Protein AF-A0A4S8KNB9-F1 (afdb_monomer)

InterPro domains:
  IPR001810 F-box domain [PF12937] (5-50)
  IPR032675 Leucine-rich repeat domain superfamily [G3DSA:3.80.10.10] (3-178)
  IPR036047 F-box-like domain superfamily [SSF81383] (2-38)

pLDDT: mean 78.67, std 21.0, range [30.88, 97.56]

Sequence (221 aa):
MDSHQNLPPEILLLIMEELRDSTPSLETAALVCRAWRGPAQVYLFSQIHIRKSQDCSRLYKIFEKSPHTASYVNRLVVQQLDVREICGPIKDGPLTSEVSYLQSRDATKIASILGSSVRELGISVYPLDRNNLEFLKQMKRVETLKIEEIDEVPIDILVELIQGMRNLTSLHLFGGEKDPHAEEYENDRLQLLRDTTAAPNGAPSAETTNRAPVGPAQVSS

Nearest PDB structures (foldseek):
  6wcq-assembly1_B  TM=3.528E-01  e=4.719E-02  Homo sapiens
  5oe8-assembly2_B  TM=5.366E-01  e=2.510E+00  Deep-sea thermophilic phage D6E
  7r2p-assembly1_A  TM=3.162E-01  e=4.887E-01  Escherichia coli K-12
  8ju8-assembly1_A  TM=3.304E-01  e=6.394E+00  synthetic construct

Secondary structure (DSSP, 8-state):
-----PPPHHHHHHHHHHTTT-HHHHHHHHHH-HHHHHHHHHHHTTEEEE-SHHHHHHHHHHHHH-GGGGGG--EEEEE---GGGTS-------------GGGSHHHHHHHHHHTTT--EEEEE-SS--HHHHHHHTT-TT-SEEEES-GGGS-HHHHHHHHHT-TT--EEEE--SSSPPPHHHHHHHHHHHHHHHHSS---------------PPP----

Solvent-accessible surface area (backbone atoms only — not comparable to full-atom values): 12897 Å² total; per-residue (Å²): 134,82,75,79,80,69,76,54,70,69,60,53,45,53,54,40,60,74,33,55,90,36,66,72,57,29,57,52,41,36,66,73,42,80,84,39,23,62,58,21,45,41,54,68,36,23,55,45,75,38,54,49,52,66,44,30,52,51,50,46,56,47,36,72,76,40,57,72,53,40,68,34,22,32,33,40,32,43,37,54,71,65,67,57,82,79,48,68,88,78,79,89,71,82,84,70,83,71,76,58,48,48,64,34,75,44,27,49,52,46,27,68,64,34,14,78,35,25,29,34,39,36,40,43,47,83,84,61,48,78,69,47,42,73,33,58,46,41,34,43,46,23,27,34,43,35,34,51,59,43,84,77,44,53,65,69,53,52,52,57,49,53,73,42,28,81,50,58,78,42,80,45,78,37,59,66,103,79,59,78,51,74,65,54,54,50,50,53,52,53,47,54,52,52,56,64,71,64,57,71,94,68,76,86,78,86,84,78,87,84,78,79,84,84,81,85,91,81,86,88,131

Foldseek 3Di:
DDDPPDPPLVVLLVVLVVCLVPLVVLVVQLPPDPSSVVSSLLSNLQEDEDAALVSLVVVLVVCVVPVVSLLSHAEYEYAHDDCCVVPPDDDDDPPPVPQDSCLDPSVLVSLQSNLDRYQEYHYHDPPQDPSNLSSLLSVQNHQEYHYAACVNHDPVSVVSNVVSHPNHNYYHYHHDPDDPPVVVVVVVVVVVVVVVVPDPPDDPDDDDPDDDDDDDDDDDD

Radius of gyration: 25.87 Å; Cα contacts (8 Å, |Δi|>4): 255; chains: 1; bounding box: 75×78×76 Å

Mean predicted aligned error: 13.36 Å

Organism: Dendrothele bispora (strain CBS 962.96) (NCBI:txid1314807)

Structure (mmCIF, N/CA/C/O backbone):
data_AF-A0A4S8KNB9-F1
#
_entry.id   AF-A0A4S8KNB9-F1
#
loop_
_atom_site.group_PDB
_atom_site.id
_atom_site.type_symbol
_atom_site.label_atom_id
_atom_site.label_alt_id
_atom_site.label_comp_id
_atom_site.label_asym_id
_atom_site.label_entity_id
_atom_site.label_seq_id
_atom_site.pdbx_PDB_ins_code
_atom_site.Cartn_x
_atom_site.Cartn_y
_atom_site.Cartn_z
_atom_site.occupancy
_atom_site.B_iso_or_equiv
_atom_site.auth_seq_id
_atom_site.auth_comp_id
_atom_site.auth_asym_id
_atom_site.auth_atom_id
_atom_site.pdbx_PDB_model_num
ATOM 1 N N . MET A 1 1 ? 22.219 -5.182 -40.917 1.00 38.06 1 MET A N 1
ATOM 2 C CA . MET A 1 1 ? 22.064 -4.142 -39.878 1.00 38.06 1 MET A CA 1
ATOM 3 C C . MET A 1 1 ? 20.899 -4.595 -39.039 1.00 38.06 1 MET A C 1
ATOM 5 O O . MET A 1 1 ? 19.759 -4.389 -39.433 1.00 38.06 1 MET A O 1
ATOM 9 N N . ASP A 1 2 ? 21.206 -5.354 -37.996 1.00 44.66 2 ASP A N 1
ATOM 10 C CA . ASP A 1 2 ? 20.209 -6.107 -37.249 1.00 44.66 2 ASP A CA 1
ATOM 11 C C . ASP A 1 2 ? 19.395 -5.144 -36.391 1.00 44.66 2 ASP A C 1
ATOM 13 O O . ASP A 1 2 ? 19.917 -4.438 -35.528 1.00 44.66 2 ASP A O 1
ATOM 17 N N . SER A 1 3 ? 18.105 -5.074 -36.695 1.00 52.38 3 SER A N 1
ATOM 18 C CA . SER A 1 3 ? 17.093 -4.437 -35.872 1.00 52.38 3 SER A CA 1
ATOM 19 C C . SER A 1 3 ? 17.178 -5.038 -34.474 1.00 52.38 3 SER A C 1
ATOM 21 O O . SER A 1 3 ? 16.874 -6.213 -34.284 1.00 52.38 3 SER A O 1
ATOM 23 N N . HIS A 1 4 ? 17.624 -4.240 -33.501 1.00 58.91 4 HIS A N 1
ATOM 24 C CA . HIS A 1 4 ? 17.605 -4.605 -32.090 1.00 58.91 4 HIS A CA 1
ATOM 25 C C . HIS A 1 4 ? 16.223 -5.169 -31.745 1.00 58.91 4 HIS A C 1
ATOM 27 O O . HIS A 1 4 ? 15.237 -4.430 -31.714 1.00 58.91 4 HIS A O 1
ATOM 33 N N . GLN A 1 5 ? 16.157 -6.487 -31.542 1.00 60.72 5 GLN A N 1
ATOM 34 C CA . GLN A 1 5 ? 14.970 -7.187 -31.072 1.00 60.72 5 GLN A CA 1
ATOM 35 C C . GLN A 1 5 ? 14.737 -6.762 -29.625 1.00 60.72 5 GLN A C 1
ATOM 37 O O . GLN A 1 5 ? 15.158 -7.419 -28.676 1.00 60.72 5 GLN A O 1
ATOM 42 N N . ASN A 1 6 ? 14.121 -5.598 -29.453 1.00 73.50 6 ASN A N 1
ATOM 43 C CA . ASN A 1 6 ? 13.592 -5.202 -28.167 1.00 73.50 6 ASN A CA 1
ATOM 44 C C . ASN A 1 6 ? 12.434 -6.146 -27.864 1.00 73.50 6 ASN A C 1
ATOM 46 O O . ASN A 1 6 ? 11.497 -6.260 -28.656 1.00 73.50 6 ASN A O 1
ATOM 50 N N . LEU A 1 7 ? 12.534 -6.837 -26.731 1.00 81.00 7 LEU A N 1
ATOM 51 C CA . LEU A 1 7 ? 11.449 -7.654 -26.214 1.00 81.00 7 LEU A CA 1
ATOM 52 C C . LEU A 1 7 ? 10.178 -6.786 -26.140 1.00 81.00 7 LEU A C 1
ATOM 54 O O . LEU A 1 7 ? 10.270 -5.652 -25.651 1.00 81.00 7 LEU A O 1
ATOM 58 N N . PRO A 1 8 ? 9.018 -7.272 -26.610 1.00 87.69 8 PRO A N 1
ATOM 59 C CA . PRO A 1 8 ? 7.775 -6.533 -26.464 1.00 87.69 8 PRO A CA 1
ATOM 60 C C . PRO A 1 8 ? 7.516 -6.196 -24.985 1.00 87.69 8 PRO A C 1
ATOM 62 O O . PRO A 1 8 ? 7.815 -7.028 -24.117 1.00 87.69 8 PRO A O 1
ATOM 65 N N . PRO A 1 9 ? 6.981 -5.003 -24.669 1.00 85.00 9 PRO A N 1
ATOM 66 C CA . PRO A 1 9 ? 6.701 -4.595 -23.293 1.00 85.00 9 PRO A CA 1
ATOM 67 C C . PRO A 1 9 ? 5.849 -5.601 -22.513 1.00 85.00 9 PRO A C 1
ATOM 69 O O . PRO A 1 9 ? 6.058 -5.785 -21.318 1.00 85.00 9 PRO A O 1
ATOM 72 N N . GLU A 1 10 ? 4.934 -6.292 -23.189 1.00 88.06 10 GLU A N 1
ATOM 73 C CA . GLU A 1 10 ? 4.056 -7.309 -22.612 1.00 88.06 10 GLU A CA 1
ATOM 74 C C . GLU A 1 10 ? 4.856 -8.504 -22.083 1.00 88.06 10 GLU A C 1
ATOM 76 O O . GLU A 1 10 ? 4.589 -9.000 -20.993 1.00 88.06 10 GLU A O 1
ATOM 81 N N . ILE A 1 11 ? 5.892 -8.930 -22.812 1.00 91.44 11 ILE A N 1
ATOM 82 C CA . ILE A 1 11 ? 6.757 -10.034 -22.382 1.00 91.44 11 ILE A CA 1
ATOM 83 C C . ILE A 1 11 ? 7.636 -9.595 -21.209 1.00 91.44 11 ILE A C 1
ATOM 85 O O . ILE A 1 11 ? 7.865 -10.376 -20.290 1.00 91.44 11 ILE A O 1
ATOM 89 N N . LEU A 1 12 ? 8.097 -8.338 -21.196 1.00 90.56 12 LEU A N 1
ATOM 90 C CA . LEU A 1 12 ? 8.816 -7.800 -20.038 1.00 90.56 12 LEU A CA 1
ATOM 91 C C . LEU A 1 12 ? 7.936 -7.800 -18.789 1.00 90.56 12 LEU A C 1
ATOM 93 O O . LEU A 1 12 ? 8.424 -8.159 -17.726 1.00 90.56 12 LEU A O 1
ATOM 97 N N . LEU A 1 13 ? 6.658 -7.434 -18.911 1.00 87.50 13 LEU A N 1
ATOM 98 C CA . LEU A 1 13 ? 5.719 -7.475 -17.790 1.00 87.50 13 LEU A CA 1
ATOM 99 C C . LEU A 1 13 ? 5.532 -8.898 -17.255 1.00 87.50 13 LEU A C 1
ATOM 101 O O . LEU A 1 13 ? 5.654 -9.081 -16.050 1.00 87.50 13 LEU A O 1
ATOM 105 N N . LEU A 1 14 ? 5.344 -9.892 -18.131 1.00 91.38 14 LEU A N 1
ATOM 106 C CA . LEU A 1 14 ? 5.238 -11.301 -17.725 1.00 91.38 14 LEU A CA 1
ATOM 107 C C . LEU A 1 14 ? 6.501 -11.788 -17.003 1.00 91.38 14 LEU A C 1
ATOM 109 O O . LEU A 1 14 ? 6.414 -12.456 -15.981 1.00 91.38 14 LEU A O 1
ATOM 113 N N . ILE A 1 15 ? 7.688 -11.403 -17.482 1.00 93.12 15 ILE A N 1
ATOM 114 C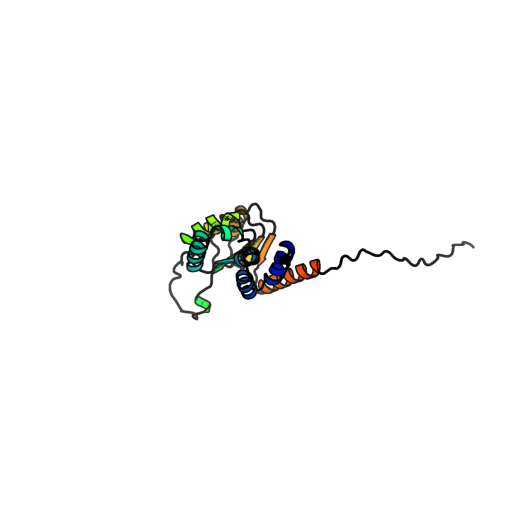 CA . ILE A 1 15 ? 8.942 -11.727 -16.788 1.00 93.12 15 ILE A CA 1
ATOM 115 C C . ILE A 1 15 ? 8.963 -11.093 -15.394 1.00 93.12 15 ILE A C 1
ATOM 117 O O . ILE A 1 15 ? 9.332 -11.756 -14.432 1.00 93.12 15 ILE A O 1
ATOM 121 N N . MET A 1 16 ? 8.587 -9.818 -15.259 1.00 93.69 16 MET A N 1
ATOM 122 C CA . MET A 1 16 ? 8.582 -9.159 -13.948 1.00 93.69 16 MET A CA 1
ATOM 123 C C . MET A 1 16 ? 7.537 -9.749 -13.002 1.00 93.69 16 MET A C 1
ATOM 125 O O . MET A 1 16 ? 7.786 -9.804 -11.801 1.00 93.69 16 MET A O 1
ATOM 129 N N . GLU A 1 17 ? 6.402 -10.201 -13.533 1.00 91.44 17 GLU A N 1
ATOM 130 C CA . GLU A 1 17 ? 5.380 -10.909 -12.770 1.00 91.44 17 GLU A CA 1
ATOM 131 C C . GLU A 1 17 ? 5.929 -12.205 -12.167 1.00 91.44 17 GLU A C 1
ATOM 133 O O . GLU A 1 17 ? 5.720 -12.440 -10.984 1.00 91.44 17 GLU A O 1
ATOM 138 N N . GLU A 1 18 ? 6.725 -12.977 -12.907 1.00 93.06 18 GLU A N 1
ATOM 139 C CA . GLU A 1 18 ? 7.405 -14.167 -12.367 1.00 93.06 18 GLU A CA 1
ATOM 140 C C . GLU A 1 18 ? 8.456 -13.821 -11.298 1.00 93.06 18 GLU A C 1
ATOM 142 O O . GLU A 1 18 ? 8.723 -14.598 -10.383 1.00 93.06 18 GLU A O 1
ATOM 147 N N . LEU A 1 19 ? 9.059 -12.632 -11.383 1.00 93.06 19 LEU A N 1
ATOM 148 C CA . LEU A 1 19 ? 10.057 -12.163 -10.417 1.00 93.06 19 LEU A CA 1
ATOM 149 C C . LEU A 1 19 ? 9.447 -11.458 -9.199 1.00 93.06 19 LEU A C 1
ATOM 151 O O . LEU A 1 19 ? 10.195 -11.080 -8.296 1.00 93.06 19 LEU A O 1
ATOM 155 N N . ARG A 1 20 ? 8.123 -11.266 -9.156 1.00 88.44 20 ARG A N 1
ATOM 156 C CA . ARG A 1 20 ? 7.441 -10.387 -8.190 1.00 88.44 20 ARG A CA 1
ATOM 157 C C . ARG A 1 20 ? 7.744 -10.696 -6.721 1.00 88.44 20 ARG A C 1
ATOM 159 O O . ARG A 1 20 ? 7.796 -9.773 -5.914 1.00 88.44 20 ARG A O 1
ATOM 166 N N . ASP A 1 21 ? 7.969 -11.968 -6.397 1.00 87.56 21 ASP A N 1
ATOM 167 C CA . ASP A 1 21 ? 8.198 -12.445 -5.028 1.00 87.56 21 ASP A CA 1
ATOM 168 C C . ASP A 1 21 ? 9.692 -12.416 -4.638 1.00 87.56 21 ASP A C 1
ATOM 170 O O . ASP A 1 21 ? 10.054 -12.700 -3.498 1.00 87.56 21 ASP A O 1
ATOM 174 N N . SER A 1 22 ? 10.583 -12.048 -5.569 1.00 92.12 22 SER A N 1
ATOM 175 C CA . SER A 1 22 ? 12.030 -11.970 -5.352 1.00 92.12 22 SER A CA 1
ATOM 176 C C . SER A 1 22 ? 12.543 -10.539 -5.509 1.00 92.12 22 SER A C 1
ATOM 178 O O . SER A 1 22 ? 12.972 -10.111 -6.586 1.00 92.12 22 SER A O 1
ATOM 180 N N . THR A 1 23 ? 12.583 -9.801 -4.395 1.00 91.94 23 THR A N 1
ATOM 181 C CA . THR A 1 23 ? 13.174 -8.452 -4.340 1.00 91.94 23 THR A CA 1
ATOM 182 C C . THR A 1 23 ? 14.587 -8.393 -4.943 1.00 91.94 23 THR A C 1
ATOM 184 O O . THR A 1 23 ? 14.813 -7.520 -5.781 1.00 91.94 23 THR A O 1
ATOM 187 N N . PRO A 1 24 ? 15.530 -9.315 -4.637 1.00 95.31 24 PRO A N 1
ATOM 188 C CA . PRO A 1 24 ? 16.873 -9.270 -5.228 1.00 95.31 24 PRO A CA 1
ATOM 189 C C . PRO A 1 24 ? 16.869 -9.433 -6.756 1.00 95.31 24 PRO A C 1
ATOM 191 O O . PRO A 1 24 ? 17.660 -8.802 -7.467 1.00 95.31 24 PRO A O 1
ATOM 194 N N . SER A 1 25 ? 15.966 -10.265 -7.283 1.00 95.44 25 SER A N 1
ATOM 195 C CA . SER A 1 25 ? 15.821 -10.459 -8.727 1.00 95.44 25 SER A CA 1
ATOM 196 C C . SER A 1 25 ? 15.263 -9.209 -9.399 1.00 95.44 25 SER A C 1
ATOM 198 O O . SER A 1 25 ? 15.783 -8.798 -10.436 1.00 95.44 25 SER A O 1
ATOM 200 N N . LEU A 1 26 ? 14.262 -8.563 -8.795 1.00 94.44 26 LEU A N 1
ATOM 201 C CA . LEU A 1 26 ? 13.699 -7.307 -9.289 1.00 94.44 26 LEU A CA 1
ATOM 202 C C . LEU A 1 26 ? 14.710 -6.151 -9.236 1.00 94.44 26 LEU A C 1
ATOM 204 O O . LEU A 1 26 ? 14.792 -5.360 -10.176 1.00 94.44 26 L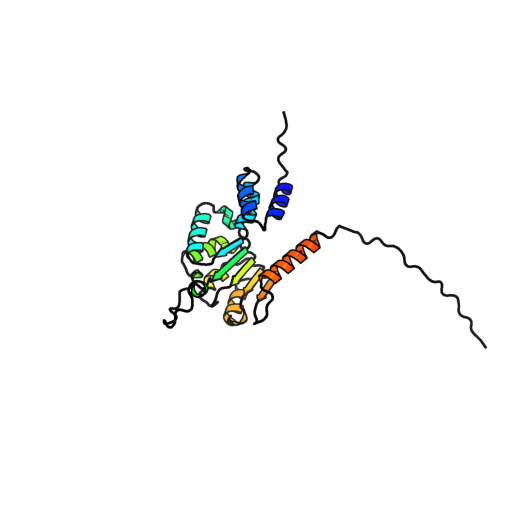EU A O 1
ATOM 208 N N . GLU A 1 27 ? 15.519 -6.060 -8.177 1.00 94.94 27 GLU A N 1
ATOM 209 C CA . GLU A 1 27 ? 16.608 -5.080 -8.079 1.00 94.94 27 GLU A CA 1
ATOM 210 C C . GLU A 1 27 ? 17.626 -5.277 -9.204 1.00 94.94 27 GLU A C 1
ATOM 212 O O . GLU A 1 27 ? 17.993 -4.320 -9.890 1.00 94.94 27 GLU A O 1
ATOM 217 N N . THR A 1 28 ? 18.028 -6.526 -9.448 1.00 95.94 28 THR A N 1
ATOM 218 C CA . THR A 1 28 ? 18.939 -6.868 -10.547 1.00 95.94 28 THR A CA 1
ATOM 219 C C . THR A 1 28 ? 18.316 -6.520 -11.901 1.00 95.94 28 THR A C 1
ATOM 221 O O . THR A 1 28 ? 18.955 -5.869 -12.730 1.00 95.94 28 THR A O 1
ATOM 224 N N . ALA A 1 29 ? 17.044 -6.870 -12.109 1.00 94.38 29 ALA A N 1
ATOM 225 C CA . ALA A 1 29 ? 16.285 -6.565 -13.319 1.00 94.38 29 ALA A CA 1
ATOM 226 C C . ALA A 1 29 ? 16.213 -5.051 -13.592 1.00 94.38 29 ALA A C 1
ATOM 228 O O . ALA A 1 29 ? 16.417 -4.609 -14.727 1.00 94.38 29 ALA A O 1
ATOM 229 N N . ALA A 1 30 ? 16.020 -4.232 -12.553 1.00 94.00 30 ALA A N 1
ATOM 230 C CA . ALA A 1 30 ? 15.953 -2.776 -12.671 1.00 94.00 30 ALA A CA 1
ATOM 231 C C . ALA A 1 30 ? 17.266 -2.125 -13.161 1.00 94.00 30 ALA A C 1
ATOM 233 O O . ALA A 1 30 ? 17.266 -0.974 -13.630 1.00 94.00 30 ALA A O 1
ATOM 234 N N . LEU A 1 31 ? 18.383 -2.854 -13.059 1.00 95.25 31 LEU A N 1
ATOM 235 C CA . LEU A 1 31 ? 19.718 -2.414 -13.459 1.00 95.25 31 LEU A CA 1
ATOM 236 C C . LEU A 1 31 ? 20.138 -2.900 -14.854 1.00 95.25 31 LEU A C 1
ATOM 238 O O . LEU A 1 31 ? 21.091 -2.346 -15.397 1.00 95.25 31 LEU A O 1
ATOM 242 N N . VAL A 1 32 ? 19.419 -3.853 -15.464 1.00 93.81 32 VAL A N 1
ATOM 243 C CA . VAL A 1 32 ? 19.768 -4.440 -16.776 1.00 93.81 32 VAL A CA 1
ATOM 244 C C . VAL A 1 32 ? 19.808 -3.380 -17.880 1.00 93.81 32 VAL A C 1
ATOM 246 O O . VAL A 1 32 ? 20.842 -3.155 -18.506 1.00 93.81 32 VAL A O 1
ATOM 249 N N . CYS A 1 33 ? 18.681 -2.711 -18.144 1.00 91.12 33 CYS A N 1
ATOM 250 C CA . CYS A 1 33 ? 18.606 -1.626 -19.123 1.00 91.12 33 CYS A CA 1
ATOM 251 C C . CYS A 1 33 ? 17.391 -0.714 -18.873 1.00 91.12 33 CYS A C 1
ATOM 253 O O . CYS A 1 33 ? 16.566 -0.960 -17.991 1.00 91.12 33 CYS A O 1
ATOM 255 N N . ARG A 1 34 ? 17.254 0.360 -19.666 1.00 90.31 34 ARG A N 1
ATOM 256 C CA . ARG A 1 34 ? 16.156 1.335 -19.511 1.00 90.31 34 ARG A CA 1
ATOM 257 C C . ARG A 1 34 ? 14.765 0.711 -19.669 1.00 90.31 34 ARG A C 1
ATOM 259 O O . ARG A 1 34 ? 13.858 1.128 -18.959 1.00 90.31 34 ARG A O 1
ATOM 266 N N . ALA A 1 35 ? 14.614 -0.270 -20.561 1.00 90.56 35 ALA A N 1
ATOM 267 C CA . ALA A 1 35 ? 13.335 -0.938 -20.804 1.00 90.56 35 ALA A CA 1
ATOM 268 C C . ALA A 1 35 ? 12.895 -1.825 -19.625 1.00 90.56 35 ALA A C 1
ATOM 270 O O . ALA A 1 35 ? 11.704 -1.956 -19.381 1.00 90.56 35 ALA A O 1
ATOM 271 N N . TRP A 1 36 ? 13.844 -2.384 -18.866 1.00 93.44 36 TRP A N 1
ATOM 272 C CA . TRP A 1 36 ? 13.564 -3.255 -17.717 1.00 93.44 36 TRP A CA 1
ATOM 273 C C . TRP A 1 36 ? 13.307 -2.471 -16.429 1.00 93.44 36 TRP A C 1
ATOM 275 O O . TRP A 1 36 ? 12.558 -2.917 -15.564 1.00 93.44 36 TRP A O 1
ATOM 285 N N . ARG A 1 37 ? 13.896 -1.274 -16.313 1.00 92.06 37 ARG A N 1
ATOM 286 C CA . ARG A 1 37 ? 13.817 -0.446 -15.105 1.00 92.06 37 ARG A CA 1
ATOM 287 C C . ARG A 1 37 ? 12.391 -0.113 -14.683 1.00 92.06 37 ARG A C 1
ATOM 289 O O . ARG A 1 37 ? 12.065 -0.295 -13.519 1.00 92.06 37 ARG A O 1
ATOM 296 N N . GLY A 1 38 ? 11.575 0.406 -15.601 1.00 91.38 38 GLY A N 1
ATOM 297 C CA . GLY A 1 38 ? 10.198 0.812 -15.298 1.00 91.38 38 GLY A CA 1
ATOM 298 C C . GLY A 1 38 ? 9.352 -0.358 -14.786 1.00 91.38 38 GLY A C 1
ATOM 299 O O . GLY A 1 38 ? 8.868 -0.282 -13.660 1.00 91.38 38 GLY A O 1
ATOM 300 N N . PRO A 1 39 ? 9.242 -1.459 -15.554 1.00 92.38 39 PRO A N 1
ATOM 301 C CA . PRO A 1 39 ? 8.532 -2.661 -15.128 1.00 92.38 39 PRO A CA 1
ATOM 302 C C . PRO A 1 39 ? 9.017 -3.210 -13.779 1.00 92.38 39 PRO A C 1
ATOM 304 O O . PRO A 1 39 ? 8.198 -3.444 -12.899 1.00 92.38 39 PRO A O 1
ATOM 307 N N . ALA A 1 40 ? 10.331 -3.322 -13.558 1.00 93.75 40 ALA A N 1
ATOM 308 C CA . ALA A 1 40 ? 10.868 -3.801 -12.283 1.00 93.75 40 ALA A CA 1
ATOM 309 C C . ALA A 1 40 ? 10.507 -2.878 -11.102 1.00 93.75 40 ALA A C 1
ATOM 311 O O . ALA A 1 40 ? 10.157 -3.348 -10.021 1.00 93.75 40 ALA A O 1
ATOM 312 N N . GLN A 1 41 ? 10.546 -1.555 -11.305 1.00 92.62 41 GLN A N 1
ATOM 313 C CA . GLN A 1 41 ? 10.176 -0.580 -10.275 1.00 92.62 41 GLN A CA 1
ATOM 314 C C . GLN A 1 41 ? 8.708 -0.682 -9.855 1.00 92.62 41 GLN A C 1
ATOM 316 O O . GLN A 1 41 ? 8.422 -0.478 -8.677 1.00 92.62 41 GLN A O 1
ATOM 321 N N . VAL A 1 42 ? 7.792 -1.015 -10.772 1.00 92.94 42 VAL A N 1
ATOM 322 C CA . VAL A 1 42 ? 6.373 -1.217 -10.431 1.00 92.94 42 VAL A CA 1
ATOM 323 C C . VAL A 1 42 ? 6.239 -2.271 -9.334 1.00 92.94 42 VAL A C 1
ATOM 325 O O . VAL A 1 42 ? 5.573 -2.018 -8.335 1.00 92.94 42 VAL A O 1
ATOM 328 N N . TYR A 1 43 ? 6.927 -3.407 -9.469 1.00 93.06 43 TYR A N 1
ATOM 329 C CA . TYR A 1 43 ? 6.877 -4.481 -8.477 1.00 93.06 43 TYR A CA 1
ATOM 330 C C . TYR A 1 43 ? 7.695 -4.159 -7.218 1.00 93.06 43 TYR A C 1
ATOM 332 O O . TYR A 1 43 ? 7.189 -4.367 -6.118 1.00 93.06 43 TYR A O 1
ATOM 340 N N . LEU A 1 44 ? 8.887 -3.555 -7.345 1.00 92.62 44 LEU A N 1
ATOM 341 C CA . LEU A 1 44 ? 9.717 -3.153 -6.191 1.00 92.62 44 LEU A CA 1
ATOM 342 C C . LEU A 1 44 ? 9.006 -2.187 -5.239 1.00 92.62 44 LEU A C 1
ATOM 344 O O . LEU A 1 44 ? 9.194 -2.262 -4.029 1.00 92.62 44 LEU A O 1
ATOM 348 N N . PHE A 1 45 ? 8.214 -1.261 -5.782 1.00 93.88 45 PHE A N 1
ATOM 349 C CA . PHE A 1 45 ? 7.474 -0.274 -4.995 1.00 93.88 45 PHE A CA 1
ATOM 350 C C . PHE A 1 45 ? 6.005 -0.656 -4.787 1.00 93.88 45 PHE A C 1
ATOM 352 O O . PHE A 1 45 ? 5.273 0.117 -4.177 1.00 93.88 45 PHE A O 1
ATOM 359 N N . SER A 1 46 ? 5.568 -1.832 -5.255 1.00 94.62 46 SER A N 1
ATOM 360 C CA . SER A 1 46 ? 4.171 -2.270 -5.135 1.00 94.62 46 SER A CA 1
ATOM 361 C C . SER A 1 46 ? 3.730 -2.461 -3.686 1.00 94.62 46 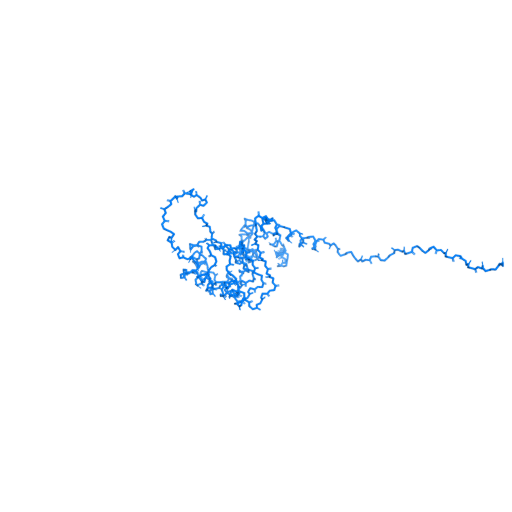SER A C 1
ATOM 363 O O . SER A 1 46 ? 2.566 -2.213 -3.362 1.00 94.62 46 SER A O 1
ATOM 365 N N . GLN A 1 47 ? 4.664 -2.850 -2.817 1.00 94.00 47 GLN A N 1
ATOM 366 C CA . GLN A 1 47 ? 4.422 -3.152 -1.417 1.00 94.00 47 GLN A CA 1
ATOM 367 C C . GLN A 1 47 ? 5.388 -2.394 -0.514 1.00 94.00 47 GLN A C 1
ATOM 369 O O . GLN A 1 47 ? 6.606 -2.445 -0.682 1.00 94.00 47 GLN A O 1
ATOM 374 N N . ILE A 1 48 ? 4.836 -1.725 0.494 1.00 94.75 48 ILE A N 1
ATOM 375 C CA . ILE A 1 48 ? 5.598 -0.989 1.499 1.00 94.75 48 ILE A CA 1
ATOM 376 C C . ILE A 1 48 ? 5.247 -1.503 2.886 1.00 94.75 48 ILE A C 1
ATOM 378 O O . ILE A 1 48 ? 4.076 -1.671 3.214 1.00 94.75 48 ILE A O 1
ATOM 382 N N . HIS A 1 49 ? 6.276 -1.680 3.713 1.00 94.06 49 HIS A N 1
ATOM 383 C CA . HIS A 1 49 ? 6.126 -1.927 5.141 1.00 94.06 49 HIS A CA 1
ATOM 384 C C . HIS A 1 49 ? 6.603 -0.704 5.912 1.00 94.06 49 HIS A C 1
ATOM 386 O O . HIS A 1 49 ? 7.708 -0.210 5.676 1.00 94.06 49 HIS A O 1
ATOM 392 N N . ILE A 1 50 ? 5.785 -0.233 6.843 1.00 94.25 50 ILE A N 1
ATOM 393 C CA . ILE A 1 50 ? 6.172 0.781 7.816 1.00 94.25 50 ILE A CA 1
ATOM 394 C C . ILE A 1 50 ? 6.166 0.091 9.170 1.00 94.25 50 ILE A C 1
ATOM 396 O O . ILE A 1 50 ? 5.114 -0.346 9.629 1.00 94.25 50 ILE A O 1
ATOM 400 N N . ARG A 1 51 ? 7.348 -0.040 9.779 1.00 91.19 51 ARG A N 1
ATOM 401 C CA . ARG A 1 51 ? 7.513 -0.737 11.061 1.00 91.19 51 ARG A CA 1
ATOM 402 C C . ARG A 1 51 ? 7.855 0.196 12.217 1.00 91.19 51 ARG A C 1
ATOM 404 O O . ARG A 1 51 ? 7.704 -0.161 13.380 1.00 91.19 51 ARG A O 1
ATOM 411 N N . LYS A 1 52 ? 8.380 1.378 11.892 1.00 89.81 52 LYS A N 1
ATOM 412 C CA . LYS A 1 52 ? 8.847 2.393 12.843 1.00 89.81 52 LYS A CA 1
ATOM 413 C C . LYS A 1 52 ? 8.885 3.779 12.208 1.00 89.81 52 LYS A C 1
ATOM 415 O O . LYS A 1 52 ? 8.842 3.929 10.987 1.00 89.81 52 LYS A O 1
ATOM 420 N N . SER A 1 53 ? 9.056 4.808 13.036 1.00 88.44 53 SER A N 1
ATOM 421 C CA . SER A 1 53 ? 9.084 6.212 12.596 1.00 88.44 53 SER A CA 1
ATOM 422 C C . SER A 1 53 ? 10.164 6.504 11.548 1.00 88.44 53 SER A C 1
ATOM 424 O O . SER A 1 53 ? 9.933 7.287 10.625 1.00 88.44 53 SER A O 1
ATOM 426 N N . GLN A 1 54 ? 11.326 5.845 11.631 1.00 91.25 54 GLN A N 1
ATOM 427 C CA . GLN A 1 54 ? 12.409 6.044 10.665 1.00 91.25 54 GLN A CA 1
ATOM 428 C C . GLN A 1 54 ? 12.028 5.583 9.252 1.00 91.25 54 GLN A C 1
ATOM 430 O O . GLN A 1 54 ? 12.553 6.136 8.282 1.00 91.25 54 GLN A O 1
ATOM 435 N N . ASP A 1 55 ? 11.116 4.617 9.111 1.00 93.31 55 ASP A N 1
ATOM 436 C CA . ASP A 1 55 ? 10.653 4.160 7.799 1.00 93.31 55 ASP A CA 1
ATOM 437 C C . ASP A 1 55 ? 9.832 5.257 7.115 1.00 93.31 55 ASP A C 1
ATOM 439 O O . ASP A 1 55 ? 10.086 5.562 5.950 1.00 93.31 55 ASP A O 1
ATOM 443 N N . CYS A 1 56 ? 8.957 5.951 7.855 1.00 93.25 56 CYS A N 1
ATOM 444 C CA . CYS A 1 56 ? 8.215 7.110 7.346 1.00 93.25 56 CYS A CA 1
ATOM 445 C C . CYS A 1 56 ? 9.159 8.192 6.805 1.00 93.25 56 CYS A C 1
ATOM 447 O O . CYS A 1 56 ? 8.983 8.670 5.684 1.00 93.25 56 CYS A O 1
ATOM 449 N N . SER A 1 57 ? 10.203 8.548 7.562 1.00 93.06 57 SER A N 1
ATOM 450 C CA . SER A 1 57 ? 11.178 9.556 7.128 1.00 93.06 57 SER A CA 1
ATOM 451 C C . SER A 1 57 ? 11.983 9.112 5.901 1.00 93.06 57 SER A C 1
ATOM 453 O O . SER A 1 57 ? 12.303 9.934 5.039 1.00 93.06 57 SER A O 1
ATOM 455 N N . ARG A 1 58 ? 12.334 7.821 5.797 1.00 94.31 58 ARG A N 1
ATOM 456 C CA . ARG A 1 58 ? 13.037 7.267 4.625 1.00 94.31 58 ARG A CA 1
ATOM 457 C C . ARG A 1 58 ? 12.143 7.284 3.392 1.00 94.31 58 ARG A C 1
ATOM 459 O O . ARG A 1 58 ? 12.575 7.780 2.355 1.00 94.31 58 ARG A O 1
ATOM 466 N N . LEU A 1 59 ? 10.908 6.807 3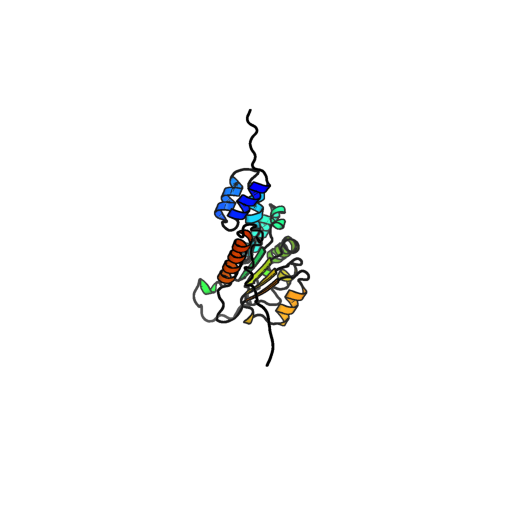.519 1.00 94.88 59 LEU A N 1
ATOM 467 C CA . LEU A 1 59 ? 9.917 6.813 2.444 1.00 94.88 59 LEU A CA 1
ATOM 468 C C . LEU A 1 59 ? 9.619 8.231 1.970 1.00 94.88 59 LEU A C 1
ATOM 470 O O . LEU A 1 59 ? 9.571 8.476 0.768 1.00 94.88 59 LEU A O 1
ATOM 474 N N . TYR A 1 60 ? 9.516 9.187 2.895 1.00 94.56 60 TYR A N 1
ATOM 475 C CA . TYR A 1 60 ? 9.231 10.573 2.543 1.00 94.56 60 TYR A CA 1
ATOM 476 C C . TYR A 1 60 ? 10.345 11.141 1.658 1.00 94.56 60 TYR A C 1
ATOM 478 O O . TYR A 1 60 ? 10.064 11.715 0.611 1.00 94.56 60 TYR A O 1
ATOM 486 N N . LYS A 1 61 ? 11.615 10.884 2.002 1.00 95.44 61 LYS A N 1
ATOM 487 C CA . LYS A 1 61 ? 12.771 11.274 1.173 1.00 95.44 61 LYS A CA 1
ATOM 488 C C . LYS A 1 61 ? 12.793 10.579 -0.191 1.00 95.44 61 LYS A C 1
ATOM 490 O O . LYS A 1 61 ? 13.285 11.161 -1.156 1.00 95.44 61 LYS A O 1
ATOM 495 N N . ILE A 1 62 ? 12.314 9.336 -0.280 1.00 94.31 62 ILE A N 1
ATOM 496 C CA . ILE A 1 62 ? 12.214 8.609 -1.555 1.00 94.31 62 ILE A CA 1
ATOM 497 C C . ILE A 1 62 ? 11.155 9.266 -2.442 1.00 94.31 62 ILE A C 1
ATOM 499 O O . ILE A 1 62 ? 11.457 9.593 -3.586 1.00 94.31 62 ILE A O 1
ATOM 503 N N . PHE A 1 63 ? 9.958 9.524 -1.913 1.00 94.94 63 PHE A N 1
ATOM 504 C CA . PHE A 1 63 ? 8.872 10.147 -2.673 1.00 94.94 63 PHE A CA 1
ATOM 505 C C . PHE A 1 63 ? 9.131 11.615 -3.004 1.00 94.94 63 PHE A C 1
ATOM 507 O O . PHE A 1 63 ? 8.708 12.082 -4.053 1.00 94.94 63 PHE A O 1
ATOM 514 N N . GLU A 1 64 ? 9.881 12.332 -2.170 1.00 94.56 64 GLU A N 1
ATOM 515 C CA . GLU A 1 64 ? 10.332 13.691 -2.475 1.00 94.56 64 GLU A CA 1
ATOM 516 C C . GLU A 1 64 ? 11.270 13.715 -3.694 1.00 94.56 64 GLU A C 1
ATOM 518 O O . GLU A 1 64 ? 11.155 14.589 -4.551 1.00 94.56 64 GLU A O 1
ATOM 523 N N . LYS A 1 65 ? 12.171 12.731 -3.814 1.00 95.38 65 LYS A N 1
ATOM 524 C CA . LYS A 1 65 ? 13.104 12.619 -4.949 1.00 95.38 65 LYS A CA 1
ATOM 525 C C . LYS A 1 65 ? 12.469 12.009 -6.196 1.00 95.38 65 LYS A C 1
ATOM 527 O O . LYS A 1 65 ? 12.825 12.386 -7.310 1.00 95.38 65 LYS A O 1
ATOM 532 N N . SER A 1 66 ? 11.549 11.069 -6.005 1.00 93.12 66 SER A N 1
ATOM 533 C CA . SER A 1 66 ? 10.912 10.298 -7.070 1.00 93.12 66 SER A CA 1
ATOM 534 C C . SER A 1 66 ? 9.401 10.182 -6.830 1.00 93.12 66 SER A C 1
ATOM 536 O O . SER A 1 66 ? 8.925 9.105 -6.483 1.00 93.12 66 SER A O 1
ATOM 538 N N . PRO A 1 67 ? 8.610 11.248 -7.051 1.00 93.25 67 PRO A N 1
ATOM 539 C CA . PRO A 1 67 ? 7.175 11.242 -6.735 1.00 93.25 67 PRO A CA 1
ATOM 540 C C . PRO A 1 67 ? 6.373 10.156 -7.463 1.00 93.25 67 PRO A C 1
ATOM 542 O O . PRO A 1 67 ? 5.392 9.641 -6.939 1.00 93.25 67 PRO A O 1
ATOM 545 N N . HIS A 1 68 ? 6.814 9.771 -8.662 1.00 92.19 68 HIS A N 1
ATOM 546 C CA . HIS A 1 68 ? 6.170 8.740 -9.475 1.00 92.19 68 HIS A CA 1
ATOM 547 C C . HIS A 1 68 ? 6.215 7.340 -8.842 1.00 92.19 68 HIS A C 1
ATOM 549 O O . HIS A 1 68 ? 5.387 6.506 -9.183 1.00 92.19 68 HIS A O 1
ATOM 555 N N . THR A 1 69 ? 7.136 7.050 -7.913 1.00 92.69 69 THR A N 1
ATOM 556 C CA . THR A 1 69 ? 7.163 5.725 -7.268 1.00 92.69 69 THR A CA 1
ATOM 557 C C . THR A 1 69 ? 6.005 5.540 -6.292 1.00 92.69 69 THR A C 1
ATOM 559 O O . THR A 1 69 ? 5.571 4.414 -6.075 1.00 92.69 69 THR A O 1
ATOM 562 N N . ALA A 1 70 ? 5.441 6.630 -5.758 1.00 94.25 70 ALA A N 1
ATOM 563 C CA . ALA A 1 70 ? 4.280 6.575 -4.873 1.00 94.25 70 ALA A CA 1
ATOM 564 C C . ALA A 1 70 ? 3.029 6.014 -5.566 1.00 94.25 70 ALA A C 1
ATOM 566 O O . ALA A 1 70 ? 2.207 5.369 -4.916 1.00 94.25 70 ALA A O 1
ATOM 567 N N . SER A 1 71 ? 2.884 6.224 -6.881 1.00 93.94 71 SER A N 1
ATOM 568 C CA . SER A 1 71 ? 1.732 5.706 -7.626 1.00 93.94 71 SER A CA 1
ATOM 569 C C . SER A 1 71 ? 1.802 4.204 -7.888 1.00 93.94 71 SER A C 1
ATOM 571 O O . SER A 1 71 ? 0.786 3.623 -8.253 1.00 93.94 71 SER A O 1
ATOM 573 N N . TYR A 1 72 ? 2.972 3.579 -7.718 1.00 94.56 72 TYR A N 1
ATOM 574 C CA . TYR A 1 72 ? 3.112 2.123 -7.810 1.00 94.56 72 TYR A CA 1
ATOM 575 C C . TYR A 1 72 ? 2.699 1.413 -6.522 1.00 94.56 72 TYR A C 1
ATOM 577 O O . TYR A 1 72 ? 2.361 0.236 -6.568 1.00 94.56 72 TYR A O 1
ATOM 585 N N . VAL A 1 73 ? 2.684 2.124 -5.392 1.00 96.44 73 VAL A N 1
ATOM 586 C CA . VAL A 1 73 ? 2.343 1.552 -4.089 1.00 96.44 73 VAL A CA 1
ATOM 587 C C . VAL A 1 73 ? 0.879 1.147 -4.071 1.00 96.44 73 VAL A C 1
ATOM 589 O O . VAL A 1 73 ? -0.011 1.992 -4.029 1.00 96.44 73 VAL A O 1
ATOM 592 N N . ASN A 1 74 ? 0.646 -0.158 -4.076 1.00 96.12 74 ASN A N 1
ATOM 593 C CA . ASN A 1 74 ? -0.682 -0.748 -4.036 1.00 96.12 74 ASN A CA 1
ATOM 594 C C . ASN A 1 74 ? -0.976 -1.363 -2.660 1.00 96.12 74 ASN A C 1
ATOM 596 O O . ASN A 1 74 ? -2.097 -1.282 -2.158 1.00 96.12 74 ASN A O 1
ATOM 600 N N . ARG A 1 75 ? 0.049 -1.931 -2.022 1.00 96.69 75 ARG A N 1
ATOM 601 C CA . ARG A 1 75 ? -0.042 -2.583 -0.721 1.00 96.69 75 ARG A CA 1
ATOM 602 C C . ARG A 1 75 ? 0.747 -1.810 0.327 1.00 96.69 75 ARG A C 1
ATOM 604 O O . ARG A 1 75 ? 1.949 -1.592 0.176 1.00 96.69 75 ARG A O 1
ATOM 611 N N . LEU A 1 76 ? 0.081 -1.426 1.407 1.00 97.25 76 LEU A N 1
ATOM 612 C CA . LEU A 1 76 ? 0.712 -0.844 2.584 1.00 97.25 76 LEU A CA 1
ATOM 613 C C . LEU A 1 76 ? 0.496 -1.773 3.773 1.00 97.25 76 LEU A C 1
ATOM 615 O O . LEU A 1 76 ? -0.637 -2.113 4.091 1.00 97.25 76 LEU A O 1
ATOM 619 N N . VAL A 1 77 ? 1.575 -2.146 4.449 1.00 95.38 77 VAL A N 1
ATOM 620 C CA . VAL A 1 77 ? 1.524 -2.872 5.717 1.00 95.38 77 VAL A CA 1
ATOM 621 C C . VAL A 1 77 ? 2.093 -1.977 6.803 1.00 95.38 77 VAL A C 1
ATOM 623 O O . VAL A 1 77 ? 3.256 -1.572 6.742 1.00 95.38 77 VAL A O 1
ATOM 626 N N . VAL A 1 78 ? 1.273 -1.660 7.794 1.00 94.50 78 VAL A N 1
ATOM 627 C CA . VAL A 1 78 ? 1.717 -1.009 9.025 1.00 94.50 78 VAL A CA 1
ATOM 628 C C . VAL A 1 78 ? 1.841 -2.069 10.101 1.00 94.50 78 VAL A C 1
ATOM 630 O O . VAL A 1 78 ? 0.893 -2.797 10.387 1.00 94.50 78 VAL A O 1
ATOM 633 N N . GLN A 1 79 ? 3.036 -2.174 10.662 1.00 90.62 79 GLN A N 1
ATOM 634 C CA . GLN A 1 79 ? 3.360 -3.157 11.682 1.00 90.62 79 GLN A CA 1
ATOM 635 C C . GLN A 1 79 ? 4.037 -2.450 12.849 1.00 90.62 79 GLN A C 1
ATOM 637 O O . GLN A 1 79 ? 4.787 -1.500 12.637 1.00 90.62 79 GLN A O 1
ATOM 642 N N . GLN A 1 80 ? 3.796 -2.869 14.080 1.00 80.81 80 GLN A N 1
ATOM 643 C CA . GLN A 1 80 ? 4.582 -2.407 15.217 1.00 80.81 80 GLN A CA 1
ATOM 644 C C . GLN A 1 80 ? 5.537 -3.524 15.623 1.00 80.81 80 GLN A C 1
ATOM 646 O O . GLN A 1 80 ? 5.111 -4.562 16.107 1.00 80.81 80 GLN A O 1
ATOM 651 N N . LEU A 1 81 ? 6.836 -3.330 15.378 1.00 68.19 81 LEU A N 1
ATOM 652 C CA . LEU A 1 81 ? 7.854 -4.224 15.929 1.00 68.19 81 LEU A CA 1
ATOM 653 C C . LEU A 1 81 ? 8.000 -3.906 17.415 1.00 68.19 81 LEU A C 1
ATOM 655 O O . LEU A 1 81 ? 8.499 -2.830 17.758 1.00 68.19 81 LEU A O 1
ATOM 659 N N . ASP A 1 82 ? 7.582 -4.823 18.282 1.00 57.50 82 ASP A N 1
ATOM 660 C CA . ASP A 1 82 ? 7.823 -4.676 19.709 1.00 57.50 82 ASP A CA 1
ATOM 661 C C . ASP A 1 82 ? 9.320 -4.896 19.989 1.00 57.50 82 ASP A C 1
ATOM 663 O O . ASP A 1 82 ? 9.882 -5.975 19.791 1.00 57.50 82 ASP A O 1
ATOM 667 N N . VAL A 1 83 ? 10.011 -3.846 20.437 1.00 49.91 83 VAL A N 1
ATOM 668 C CA . VAL A 1 83 ? 11.444 -3.905 20.783 1.00 49.91 83 VAL A CA 1
ATOM 669 C C . VAL A 1 83 ? 11.689 -4.878 21.954 1.00 49.91 83 VAL A C 1
ATOM 671 O O . VAL A 1 83 ? 12.821 -5.322 22.167 1.00 49.91 83 VAL A O 1
ATOM 674 N N . ARG A 1 84 ? 10.628 -5.270 22.675 1.00 46.28 84 ARG A N 1
ATOM 675 C CA . ARG A 1 84 ? 10.662 -6.276 23.747 1.00 46.28 84 ARG A CA 1
ATOM 676 C C . ARG A 1 84 ? 11.013 -7.688 23.271 1.00 46.28 84 ARG A C 1
ATOM 678 O O . ARG A 1 84 ? 11.531 -8.459 24.072 1.00 46.28 84 ARG A O 1
ATOM 685 N N . GLU A 1 85 ? 10.800 -8.034 22.000 1.00 44.38 85 GLU A N 1
ATOM 686 C CA . GLU A 1 85 ? 11.202 -9.355 21.487 1.00 44.38 85 GLU A CA 1
ATOM 687 C C . GLU A 1 85 ? 12.719 -9.469 21.261 1.00 44.38 85 GLU A C 1
ATOM 689 O O . GLU A 1 85 ? 13.274 -10.565 21.273 1.00 44.38 85 GLU A O 1
ATOM 694 N N . ILE A 1 86 ? 13.420 -8.339 21.103 1.00 48.62 86 ILE A N 1
ATOM 695 C CA . ILE A 1 86 ? 14.867 -8.315 20.824 1.00 48.62 86 ILE A CA 1
ATOM 696 C C . ILE A 1 86 ? 15.683 -8.148 22.115 1.00 48.62 86 ILE A C 1
ATOM 698 O O . ILE A 1 86 ? 16.774 -8.705 22.247 1.00 48.62 86 ILE A O 1
ATOM 702 N N . CYS A 1 87 ? 15.153 -7.410 23.090 1.00 41.81 87 CYS A N 1
ATOM 703 C CA . CYS A 1 87 ? 15.735 -7.261 24.419 1.00 41.81 87 CYS A CA 1
ATOM 704 C C . CYS A 1 87 ? 14.751 -7.840 25.433 1.00 41.81 87 CYS A C 1
ATOM 706 O O . CYS A 1 87 ? 13.714 -7.230 25.670 1.00 41.81 87 CYS A O 1
ATOM 708 N N . GLY A 1 88 ? 15.082 -9.003 26.011 1.00 40.31 88 GLY A N 1
ATOM 709 C CA . GLY A 1 88 ? 14.233 -9.747 26.951 1.00 40.31 88 GLY A CA 1
ATOM 710 C C . GLY A 1 88 ? 13.632 -8.909 28.093 1.00 40.31 88 GLY A C 1
ATOM 711 O O . GLY A 1 88 ? 14.017 -7.760 28.303 1.00 40.31 88 GLY A O 1
ATOM 712 N N . PRO A 1 89 ? 12.690 -9.474 28.868 1.00 41.53 89 PRO A N 1
ATOM 713 C CA . PRO A 1 89 ? 11.720 -8.704 29.640 1.00 41.53 89 PRO A CA 1
ATOM 714 C C . PRO A 1 89 ? 12.403 -7.818 30.690 1.00 41.53 89 PRO A C 1
ATOM 716 O O . PRO A 1 89 ? 12.794 -8.280 31.764 1.00 41.53 89 PRO A O 1
ATOM 719 N N . ILE A 1 90 ? 12.532 -6.524 30.388 1.00 46.88 90 ILE A N 1
ATOM 720 C CA . ILE A 1 90 ? 12.915 -5.516 31.374 1.00 46.88 90 ILE A CA 1
ATOM 721 C C . ILE A 1 90 ? 11.690 -5.293 32.259 1.00 46.88 90 ILE A C 1
ATOM 723 O O . ILE A 1 90 ? 10.652 -4.804 31.814 1.00 46.88 90 ILE A O 1
ATOM 727 N N . LYS A 1 91 ? 11.819 -5.721 33.515 1.00 53.31 91 LYS A N 1
ATOM 728 C CA . LYS A 1 91 ? 10.824 -5.533 34.569 1.00 53.31 91 LYS A CA 1
ATOM 729 C C . LYS A 1 91 ? 10.628 -4.046 34.871 1.00 53.31 91 LYS A C 1
ATOM 731 O O . LYS A 1 91 ? 11.601 -3.308 34.992 1.00 53.31 91 LYS A O 1
ATOM 736 N N . ASP A 1 92 ? 9.362 -3.685 35.057 1.00 53.97 92 ASP A N 1
ATOM 737 C CA . ASP A 1 92 ? 8.864 -2.564 35.858 1.00 53.97 92 ASP A CA 1
ATOM 738 C C . ASP A 1 92 ? 9.420 -1.166 35.540 1.00 53.97 92 ASP A C 1
ATOM 740 O O . ASP A 1 92 ? 10.222 -0.588 36.270 1.00 53.97 92 ASP A O 1
ATOM 744 N N . GLY A 1 93 ? 8.873 -0.569 34.482 1.00 44.41 93 GLY A N 1
ATOM 745 C CA . GLY A 1 93 ? 8.740 0.881 34.342 1.00 44.41 93 GLY A CA 1
ATOM 746 C C . GLY A 1 93 ? 7.284 1.220 34.002 1.00 44.41 93 GLY A C 1
ATOM 747 O O . GLY A 1 93 ? 6.615 0.381 33.390 1.00 44.41 93 GLY A O 1
ATOM 748 N N . PRO A 1 94 ? 6.755 2.403 34.381 1.00 38.25 94 PRO A N 1
ATOM 749 C CA . PRO A 1 94 ? 5.419 2.816 33.961 1.00 38.25 94 PRO A CA 1
ATOM 750 C C . PRO A 1 94 ? 5.349 2.712 32.441 1.00 38.25 94 PRO A C 1
ATOM 752 O O . PRO A 1 94 ? 6.288 3.150 31.778 1.00 38.25 94 PRO A O 1
ATOM 755 N N . LEU A 1 95 ? 4.268 2.133 31.909 1.00 44.62 95 LEU A N 1
ATOM 756 C CA . LEU A 1 95 ? 3.937 2.152 30.485 1.00 44.62 95 LEU A CA 1
ATOM 757 C C . LEU A 1 95 ? 3.912 3.618 30.038 1.00 44.62 95 LEU A C 1
ATOM 759 O O . LEU A 1 95 ? 2.884 4.289 30.115 1.00 44.62 95 LEU A O 1
ATOM 763 N N . THR A 1 96 ? 5.063 4.167 29.651 1.00 41.78 96 THR A N 1
ATOM 764 C CA . THR A 1 96 ? 5.109 5.446 28.969 1.00 41.78 96 THR A CA 1
ATOM 765 C C . THR A 1 96 ? 4.352 5.189 27.691 1.00 41.78 96 THR A C 1
ATOM 767 O O . THR A 1 96 ? 4.810 4.391 26.878 1.00 41.78 96 THR A O 1
ATOM 770 N N . SER A 1 97 ? 3.162 5.781 27.598 1.00 48.41 97 SER A N 1
ATOM 771 C CA . SER A 1 97 ? 2.349 5.851 26.392 1.00 48.41 97 SER A CA 1
ATOM 772 C C . SER A 1 97 ? 3.260 6.315 25.259 1.00 48.41 97 SER A C 1
ATOM 774 O O . SER A 1 97 ? 3.555 7.505 25.122 1.00 48.41 97 SER A O 1
ATOM 776 N N . GLU A 1 98 ? 3.855 5.355 24.556 1.00 64.50 98 GLU A N 1
ATOM 777 C CA . GLU A 1 98 ? 4.767 5.629 23.466 1.00 64.50 98 GLU A CA 1
ATOM 778 C C . GLU A 1 98 ? 3.865 6.076 22.328 1.00 64.50 98 GLU A C 1
ATOM 780 O O . GLU A 1 98 ? 3.068 5.305 21.795 1.00 64.50 98 GLU A O 1
ATOM 785 N N . VAL A 1 99 ? 3.914 7.374 22.040 1.00 69.94 99 VAL A N 1
ATOM 786 C CA . VAL A 1 99 ? 3.136 8.002 20.975 1.00 69.94 99 VAL A CA 1
ATOM 787 C C . VAL A 1 99 ? 3.351 7.194 19.697 1.00 69.94 99 VAL A C 1
ATOM 789 O O . VAL A 1 99 ? 4.492 7.041 19.251 1.00 69.94 99 VAL A O 1
ATOM 792 N N . SER A 1 100 ? 2.268 6.667 19.117 1.00 83.50 100 SER A N 1
ATOM 793 C CA . SER A 1 100 ? 2.356 5.820 17.926 1.00 83.50 100 SER A CA 1
ATOM 794 C C . SER A 1 100 ? 3.164 6.519 16.832 1.00 83.50 100 SER A C 1
ATOM 796 O O . SER A 1 100 ? 2.932 7.690 16.514 1.00 83.50 100 SER A O 1
ATOM 798 N N . TYR A 1 101 ? 4.083 5.797 16.186 1.00 87.12 101 TYR A N 1
ATOM 799 C CA . TYR A 1 101 ? 4.881 6.358 15.092 1.00 87.12 101 TYR A CA 1
ATOM 800 C C . TYR A 1 101 ? 4.015 6.845 13.913 1.00 87.12 101 TYR A C 1
ATOM 802 O O . TYR A 1 101 ? 4.459 7.696 13.133 1.00 87.12 101 TYR A O 1
ATOM 810 N N . LEU A 1 102 ? 2.775 6.349 13.805 1.00 90.19 102 LEU A N 1
ATOM 811 C CA . LEU A 1 102 ? 1.775 6.780 12.826 1.00 90.19 102 LEU A CA 1
ATOM 812 C C . LEU A 1 102 ? 1.262 8.209 13.068 1.00 90.19 102 LEU A C 1
ATOM 814 O O . LEU A 1 102 ? 0.746 8.829 12.141 1.00 90.19 102 LEU A O 1
ATOM 818 N N . GLN A 1 103 ? 1.472 8.769 14.262 1.00 89.81 103 GLN A N 1
ATOM 819 C CA . GLN A 1 103 ? 1.181 10.175 14.570 1.00 89.81 103 GLN A CA 1
ATOM 820 C C . GLN A 1 103 ? 2.334 11.123 14.232 1.00 89.81 103 GLN A C 1
ATOM 822 O O . GLN A 1 103 ? 2.203 12.342 14.358 1.00 89.81 103 GLN A O 1
ATOM 827 N N . SER A 1 104 ? 3.488 10.598 13.814 1.00 90.06 104 SER A N 1
ATOM 828 C CA . SER A 1 104 ? 4.613 11.453 13.445 1.00 90.06 104 SER A CA 1
ATOM 829 C C . SER A 1 104 ? 4.266 12.342 12.246 1.00 90.06 104 SER A C 1
ATOM 831 O O . SER A 1 104 ? 3.532 11.955 11.337 1.00 90.06 104 SER A O 1
ATOM 833 N N . ARG A 1 105 ? 4.870 13.536 12.192 1.00 91.25 105 ARG A N 1
ATOM 834 C CA . ARG A 1 105 ? 4.695 14.470 11.067 1.00 91.25 105 ARG A CA 1
ATOM 835 C C . ARG A 1 105 ? 4.997 13.817 9.716 1.00 91.25 105 ARG A C 1
ATOM 837 O O . ARG A 1 105 ? 4.337 14.123 8.725 1.00 91.25 105 ARG A O 1
ATOM 844 N N . ASP A 1 106 ? 6.005 12.951 9.662 1.00 93.12 106 ASP A N 1
ATOM 845 C CA . ASP A 1 106 ? 6.359 12.250 8.430 1.00 93.12 106 ASP A CA 1
ATOM 846 C C . ASP A 1 106 ? 5.328 11.173 8.079 1.00 93.12 106 ASP A C 1
ATOM 848 O O . ASP A 1 106 ? 4.991 11.048 6.906 1.00 93.12 106 ASP A O 1
ATOM 852 N N . ALA A 1 107 ? 4.746 10.473 9.060 1.00 93.00 107 ALA A N 1
ATOM 853 C CA . ALA A 1 107 ? 3.636 9.555 8.811 1.00 93.00 107 ALA A CA 1
ATOM 854 C C . ALA A 1 107 ? 2.428 10.280 8.200 1.00 93.00 107 ALA A C 1
ATOM 856 O O . ALA A 1 107 ? 1.893 9.819 7.196 1.00 93.00 107 ALA A O 1
ATOM 857 N N . THR A 1 108 ? 2.056 11.462 8.701 1.00 93.25 108 THR A N 1
ATOM 858 C CA . THR A 1 108 ? 0.973 12.259 8.097 1.00 93.25 108 THR A CA 1
ATOM 859 C C . THR A 1 108 ? 1.258 12.601 6.632 1.00 93.25 108 THR A C 1
ATOM 861 O O . THR A 1 108 ? 0.373 12.480 5.786 1.00 93.25 108 THR A O 1
ATOM 864 N N . LYS A 1 109 ? 2.499 12.982 6.299 1.00 94.88 109 LYS A N 1
ATOM 865 C CA . LYS A 1 109 ? 2.886 13.258 4.904 1.00 94.88 109 LYS A CA 1
ATOM 866 C C . LYS A 1 109 ? 2.809 12.002 4.039 1.00 94.88 109 LYS A C 1
ATOM 868 O O . LYS A 1 109 ? 2.307 12.072 2.922 1.00 94.88 109 LYS A O 1
ATOM 873 N N . ILE A 1 110 ? 3.292 10.867 4.546 1.00 95.69 110 ILE A N 1
ATOM 874 C CA . ILE A 1 110 ? 3.213 9.579 3.847 1.00 95.69 110 ILE A CA 1
ATOM 875 C C . ILE A 1 110 ? 1.762 9.188 3.591 1.00 95.69 110 ILE A C 1
ATOM 877 O O . ILE A 1 110 ? 1.431 8.820 2.468 1.00 95.69 110 ILE A O 1
ATOM 881 N N . ALA A 1 111 ? 0.891 9.331 4.587 1.00 94.81 111 ALA A N 1
ATOM 882 C CA . ALA A 1 111 ? -0.529 9.046 4.448 1.00 94.81 111 ALA A CA 1
ATOM 883 C C . ALA A 1 111 ? -1.172 9.893 3.340 1.00 94.81 111 ALA A C 1
ATOM 885 O O . ALA A 1 111 ? -1.910 9.370 2.509 1.00 94.81 111 ALA A O 1
ATOM 886 N N . SER A 1 112 ? -0.810 11.175 3.256 1.00 94.94 112 SER A N 1
ATOM 887 C CA . SER A 1 112 ? -1.298 12.065 2.199 1.00 94.94 112 SER A CA 1
ATOM 888 C C . SER A 1 112 ? -0.764 11.701 0.808 1.00 94.94 112 SER A C 1
ATOM 890 O O . SER A 1 112 ? -1.490 11.840 -0.174 1.00 94.94 112 SER A O 1
ATOM 892 N N . ILE A 1 113 ? 0.477 11.212 0.708 1.00 95.56 113 ILE A N 1
ATOM 893 C CA . ILE A 1 113 ? 1.079 10.758 -0.557 1.00 95.56 113 ILE A CA 1
ATOM 894 C C . ILE A 1 113 ? 0.431 9.447 -1.034 1.00 95.56 113 ILE A C 1
ATOM 896 O O . ILE A 1 113 ? 0.093 9.314 -2.209 1.00 95.56 113 ILE A O 1
ATOM 900 N N . LEU A 1 114 ? 0.242 8.488 -0.125 1.00 95.62 114 LEU A N 1
ATOM 901 C CA . LEU A 1 114 ? -0.196 7.125 -0.444 1.00 95.62 114 LEU A CA 1
ATOM 902 C C . LEU A 1 114 ? -1.718 6.936 -0.428 1.00 95.62 114 LEU A C 1
ATOM 904 O O . LEU A 1 114 ? -2.224 5.970 -0.997 1.00 95.62 114 LEU A O 1
ATOM 908 N N . GLY A 1 115 ? -2.466 7.871 0.162 1.00 93.38 115 GLY A N 1
ATOM 909 C CA . GLY A 1 115 ? -3.905 7.738 0.417 1.00 93.38 115 GLY A CA 1
ATOM 910 C C . GLY A 1 115 ? -4.776 7.456 -0.813 1.00 93.38 115 GLY A C 1
ATOM 911 O O . GLY A 1 115 ? -5.898 6.963 -0.688 1.00 93.38 115 GLY A O 1
ATOM 912 N N . SER A 1 116 ? -4.263 7.746 -2.013 1.00 92.94 116 SER A N 1
ATOM 913 C CA . SER A 1 116 ? -4.948 7.510 -3.290 1.00 92.94 116 SER A CA 1
ATOM 914 C C . SER A 1 116 ? -4.389 6.341 -4.118 1.00 92.94 116 SER A C 1
ATOM 916 O O . SER A 1 116 ? -5.030 5.930 -5.094 1.00 92.94 116 SER A O 1
ATOM 918 N N . SER A 1 117 ? -3.232 5.776 -3.765 1.00 95.44 117 SER A N 1
ATOM 919 C CA . SER A 1 117 ? -2.603 4.671 -4.504 1.00 95.44 117 SER A CA 1
ATOM 920 C C . SER A 1 117 ? -2.839 3.310 -3.850 1.00 95.44 117 SER A C 1
ATOM 922 O O . SER A 1 117 ? -3.114 2.352 -4.567 1.00 95.44 117 SER A O 1
ATOM 924 N N . VAL A 1 118 ? -2.887 3.251 -2.518 1.00 96.94 118 VAL A N 1
ATOM 925 C CA . VAL A 1 118 ? -3.097 2.006 -1.764 1.00 96.94 118 VAL A CA 1
ATOM 926 C C . VAL A 1 118 ? -4.488 1.410 -2.035 1.00 96.94 118 VAL A C 1
ATOM 928 O O . VAL A 1 118 ? -5.495 2.127 -2.003 1.00 96.94 118 VAL A O 1
ATOM 931 N N . ARG A 1 119 ? -4.543 0.100 -2.312 1.00 96.88 119 ARG A N 1
ATOM 932 C CA . ARG A 1 119 ? -5.766 -0.730 -2.379 1.00 96.88 119 ARG A CA 1
ATOM 933 C C . ARG A 1 119 ? -5.777 -1.838 -1.340 1.00 96.88 119 ARG A C 1
ATOM 935 O O . ARG A 1 119 ? -6.854 -2.233 -0.909 1.00 96.88 119 ARG A O 1
ATOM 942 N N . GLU A 1 120 ? -4.613 -2.315 -0.918 1.00 97.56 120 GLU A N 1
ATOM 943 C CA . GLU A 1 120 ? -4.498 -3.309 0.144 1.00 97.56 120 GLU A CA 1
ATOM 944 C C . GLU A 1 120 ? -3.819 -2.695 1.369 1.00 97.56 120 GLU A C 1
ATOM 946 O O . GLU A 1 120 ? -2.694 -2.199 1.280 1.00 97.56 120 GLU A O 1
ATOM 951 N N . LEU A 1 121 ? -4.503 -2.733 2.511 1.00 97.19 121 LEU A N 1
ATOM 952 C CA . LEU A 1 121 ? -3.983 -2.258 3.788 1.00 97.19 121 LEU A CA 1
ATOM 953 C C . LEU A 1 121 ? -3.895 -3.425 4.772 1.00 97.19 121 LEU A C 1
ATOM 955 O O . LEU A 1 121 ? -4.916 -4.006 5.128 1.00 97.19 121 LEU A O 1
ATOM 959 N N . GLY A 1 122 ? -2.679 -3.747 5.205 1.00 95.69 122 GLY A N 1
ATOM 960 C CA . GLY A 1 122 ? -2.409 -4.683 6.294 1.00 95.69 122 GLY A CA 1
ATOM 961 C C . GLY A 1 122 ? -2.080 -3.943 7.584 1.00 95.69 122 GLY A C 1
ATOM 962 O O . GLY A 1 122 ? -1.284 -3.000 7.568 1.00 95.69 122 GLY A O 1
ATOM 963 N N . ILE A 1 123 ? -2.686 -4.364 8.690 1.00 93.75 123 ILE A N 1
ATOM 964 C CA . ILE A 1 123 ? -2.528 -3.758 10.009 1.00 93.75 123 ILE A CA 1
ATOM 965 C C . ILE A 1 123 ? -2.134 -4.842 11.006 1.00 93.75 123 ILE A C 1
ATOM 967 O O . ILE A 1 123 ? -2.888 -5.776 11.240 1.00 93.75 123 ILE A O 1
ATOM 971 N N . SER A 1 124 ? -0.952 -4.682 11.592 1.00 89.25 124 SER A N 1
ATOM 972 C CA . SER A 1 124 ? -0.408 -5.508 12.676 1.00 89.25 124 SER A CA 1
ATOM 973 C C . SER A 1 124 ? 0.233 -4.562 13.699 1.00 89.25 124 SER A C 1
ATOM 975 O O . SER A 1 124 ? 1.449 -4.483 13.868 1.00 89.25 124 SER A O 1
ATOM 977 N N . VAL A 1 125 ? -0.596 -3.687 14.271 1.00 83.38 125 VAL A N 1
ATOM 978 C CA . VAL A 1 125 ? -0.187 -2.634 15.210 1.00 83.38 125 VAL A CA 1
ATOM 979 C C . VAL A 1 125 ? -0.950 -2.841 16.504 1.00 83.38 125 VAL A C 1
ATOM 981 O O . VAL A 1 125 ? -2.178 -2.881 16.477 1.00 83.38 125 VAL A O 1
ATOM 984 N N . TYR A 1 126 ? -0.221 -2.905 17.616 1.00 77.25 126 TYR A N 1
ATOM 985 C CA . TYR A 1 126 ? -0.795 -3.063 18.944 1.00 77.25 126 TYR A CA 1
ATOM 986 C C . TYR A 1 126 ? -0.291 -1.970 19.909 1.00 77.25 126 TYR A C 1
ATOM 988 O O . TYR A 1 126 ? 0.923 -1.750 19.996 1.00 77.25 126 TYR A O 1
ATOM 996 N N . PRO A 1 127 ? -1.188 -1.294 20.655 1.00 79.69 127 PRO A N 1
ATOM 997 C CA . PRO A 1 127 ? -2.646 -1.320 20.496 1.00 79.69 127 PRO A CA 1
ATOM 998 C C . PRO A 1 127 ? -3.093 -0.594 19.215 1.00 79.69 127 PRO A C 1
ATOM 1000 O O . PRO A 1 127 ? -2.511 0.427 18.844 1.00 79.69 127 PRO A O 1
ATOM 1003 N N . LEU A 1 128 ? -4.152 -1.094 18.564 1.00 87.19 128 LEU A N 1
ATOM 1004 C CA . LEU A 1 128 ? -4.860 -0.358 17.514 1.00 87.19 128 LEU A CA 1
ATOM 1005 C C . LEU A 1 128 ? -5.904 0.557 18.164 1.00 87.19 128 LEU A C 1
ATOM 1007 O O . LEU A 1 128 ? -6.946 0.100 18.634 1.00 87.19 128 LEU A O 1
ATOM 1011 N N . ASP A 1 129 ? -5.627 1.856 18.188 1.00 87.38 129 ASP A N 1
ATOM 1012 C CA . ASP A 1 129 ? -6.445 2.859 18.865 1.00 87.38 129 ASP A CA 1
ATOM 1013 C C . ASP A 1 129 ? -6.730 4.090 17.974 1.00 87.38 129 ASP A C 1
ATOM 1015 O O . ASP A 1 129 ? -6.379 4.166 16.789 1.00 87.38 129 ASP A O 1
ATOM 1019 N N . ARG A 1 130 ? -7.377 5.106 18.561 1.00 89.00 130 ARG A N 1
ATOM 1020 C CA . ARG A 1 130 ? -7.728 6.362 17.871 1.00 89.00 130 ARG A CA 1
ATOM 1021 C C . ARG A 1 130 ? -6.510 7.116 17.330 1.00 89.00 130 ARG A C 1
ATOM 1023 O O . ARG A 1 130 ? -6.645 7.854 16.357 1.00 89.00 130 ARG A O 1
ATOM 1030 N N . ASN A 1 131 ? -5.331 6.929 17.919 1.00 87.62 131 ASN A N 1
ATOM 1031 C CA . ASN A 1 131 ? -4.093 7.572 17.491 1.00 87.62 131 ASN A CA 1
ATOM 1032 C C . ASN A 1 131 ? -3.633 7.066 16.121 1.00 87.62 131 ASN A C 1
ATOM 1034 O O . ASN A 1 131 ? -3.031 7.825 15.359 1.00 87.62 131 ASN A O 1
ATOM 1038 N N . ASN A 1 132 ? -3.933 5.810 15.782 1.00 90.50 132 ASN A N 1
ATOM 1039 C CA . ASN A 1 132 ? -3.600 5.236 14.479 1.00 90.50 132 ASN A CA 1
ATOM 1040 C C . ASN A 1 132 ? -4.631 5.611 13.402 1.00 90.50 132 ASN A C 1
ATOM 1042 O O . ASN A 1 132 ? -4.274 5.755 12.230 1.00 90.50 132 ASN A O 1
ATOM 1046 N N . LEU A 1 133 ? -5.905 5.784 13.780 1.00 91.38 133 LEU A N 1
ATOM 1047 C CA . LEU A 1 133 ? -7.014 5.973 12.835 1.00 91.38 133 LEU A CA 1
ATOM 1048 C C . LEU A 1 133 ? -6.827 7.173 11.900 1.00 91.38 133 LEU A C 1
ATOM 1050 O O . LEU A 1 133 ? -7.153 7.070 10.718 1.00 91.38 133 LEU A O 1
ATOM 1054 N N . GLU A 1 134 ? -6.268 8.283 12.387 1.00 89.94 134 GLU A N 1
ATOM 1055 C CA . GLU A 1 134 ? -6.019 9.484 11.572 1.00 89.94 134 GLU A CA 1
ATOM 1056 C C . GLU A 1 134 ? -5.080 9.216 10.389 1.00 89.94 134 GLU A C 1
ATOM 1058 O O . GLU A 1 134 ? -5.244 9.788 9.309 1.00 89.94 134 GLU A O 1
ATOM 1063 N N . PHE A 1 135 ? -4.107 8.320 10.564 1.00 94.25 135 PHE A N 1
ATOM 1064 C CA . PHE A 1 135 ? -3.240 7.868 9.481 1.00 94.25 135 PHE A CA 1
ATOM 1065 C C . PHE A 1 135 ? -3.995 6.915 8.547 1.00 94.25 135 PHE A C 1
ATOM 1067 O O . PHE A 1 135 ? -4.010 7.106 7.329 1.00 94.25 135 PHE A O 1
ATOM 1074 N N . LEU A 1 136 ? -4.653 5.901 9.116 1.00 94.81 136 LEU A N 1
ATOM 1075 C CA . LEU A 1 136 ? -5.258 4.800 8.361 1.00 94.81 136 LEU A CA 1
ATOM 1076 C C . LEU A 1 136 ? -6.428 5.263 7.483 1.00 94.81 136 LEU A C 1
ATOM 1078 O O . LEU A 1 136 ? -6.537 4.859 6.326 1.00 94.81 136 LEU A O 1
ATOM 1082 N N . LYS A 1 137 ? -7.261 6.180 7.986 1.00 92.81 137 LYS A N 1
ATOM 1083 C CA . LYS A 1 137 ? -8.416 6.741 7.264 1.00 92.81 137 LYS A CA 1
ATOM 1084 C C . LYS A 1 137 ? -8.040 7.561 6.030 1.00 92.81 137 LYS A C 1
ATOM 1086 O O . LYS A 1 137 ? -8.902 7.837 5.193 1.00 92.81 137 LYS A O 1
ATOM 1091 N N . GLN A 1 138 ? -6.777 7.964 5.877 1.00 94.12 138 GLN A N 1
ATOM 1092 C CA . GLN A 1 138 ? -6.344 8.637 4.648 1.00 94.12 138 GLN A CA 1
ATOM 1093 C C . GLN A 1 138 ? -6.306 7.689 3.447 1.00 94.12 138 GLN A C 1
ATOM 1095 O O . GLN A 1 138 ? -6.379 8.161 2.311 1.00 94.12 138 GLN A O 1
ATOM 1100 N N . MET A 1 139 ? -6.258 6.373 3.677 1.00 94.94 139 MET A N 1
ATOM 1101 C CA . MET A 1 139 ? -6.264 5.341 2.640 1.00 94.94 139 MET A CA 1
ATOM 1102 C C . MET A 1 139 ? -7.689 5.122 2.106 1.00 94.94 139 MET A C 1
ATOM 1104 O O . MET A 1 139 ? -8.338 4.108 2.340 1.00 94.94 139 MET A O 1
ATOM 1108 N N . LYS A 1 140 ? -8.208 6.113 1.376 1.00 90.88 140 LYS A N 1
ATOM 1109 C CA . LYS A 1 140 ? -9.626 6.187 0.967 1.00 90.88 140 LYS A CA 1
ATOM 1110 C C . LYS A 1 140 ? -10.027 5.177 -0.107 1.00 90.88 140 LYS A C 1
ATOM 1112 O O . LYS A 1 140 ? -11.217 4.992 -0.351 1.00 90.88 140 LYS A O 1
ATOM 1117 N N . ARG A 1 141 ? -9.052 4.580 -0.796 1.00 94.81 141 ARG A N 1
ATOM 1118 C CA . ARG A 1 141 ? -9.268 3.654 -1.918 1.00 94.81 141 ARG A CA 1
ATOM 1119 C C . ARG A 1 141 ? -8.963 2.200 -1.567 1.00 94.81 141 ARG A C 1
ATOM 1121 O O . ARG A 1 141 ? -8.833 1.396 -2.479 1.00 94.81 141 ARG A O 1
ATOM 1128 N N . VAL A 1 142 ? -8.850 1.878 -0.280 1.00 97.12 142 VAL A N 1
ATOM 1129 C CA . VAL A 1 142 ? -8.659 0.498 0.176 1.00 97.12 142 VAL A CA 1
ATOM 1130 C C . VAL A 1 142 ? -9.849 -0.360 -0.253 1.00 97.12 142 VAL A C 1
ATOM 1132 O O . VAL A 1 142 ? -11.000 -0.013 0.002 1.00 97.12 142 VAL A O 1
ATOM 1135 N N . GLU A 1 143 ? -9.526 -1.465 -0.913 1.00 97.12 143 GLU A N 1
ATOM 1136 C CA . GLU A 1 143 ? -10.425 -2.523 -1.376 1.00 97.12 143 GLU A CA 1
ATOM 1137 C C . GLU A 1 143 ? -10.250 -3.782 -0.518 1.00 97.12 143 GLU A C 1
ATOM 1139 O O . GLU A 1 143 ? -11.211 -4.503 -0.269 1.00 97.12 143 GLU A O 1
ATOM 1144 N N . THR A 1 144 ? -9.036 -4.030 -0.018 1.00 97.50 144 THR A N 1
ATOM 1145 C CA . THR A 1 144 ? -8.723 -5.159 0.864 1.00 97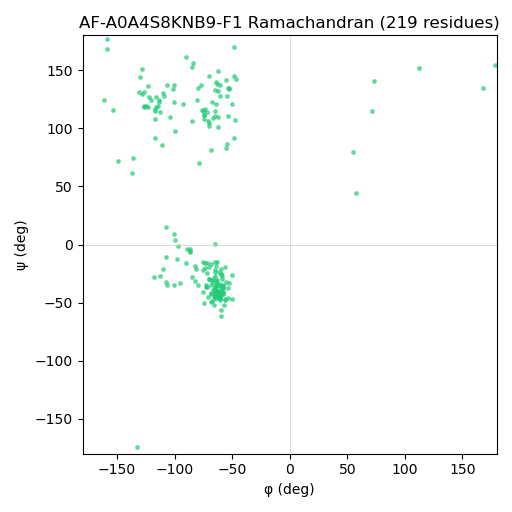.50 144 THR A CA 1
ATOM 1146 C C . THR A 1 144 ? -8.129 -4.658 2.175 1.00 97.50 144 THR A C 1
ATOM 1148 O O . THR A 1 144 ? -7.057 -4.052 2.176 1.00 97.50 144 THR A O 1
ATOM 1151 N N . LEU A 1 145 ? -8.807 -4.928 3.289 1.00 96.50 145 LEU A N 1
ATOM 1152 C CA . LEU A 1 145 ? -8.321 -4.640 4.639 1.00 96.50 145 LEU A CA 1
ATOM 115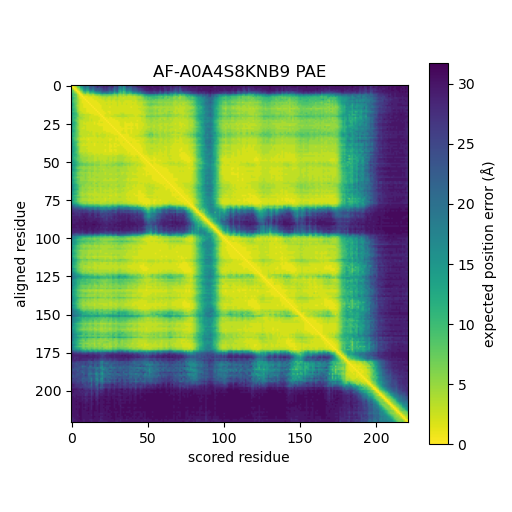3 C C . LEU A 1 145 ? -7.967 -5.952 5.339 1.00 96.50 145 LEU A C 1
ATOM 1155 O O . LEU A 1 145 ? -8.789 -6.866 5.379 1.00 96.50 145 LEU A O 1
ATOM 1159 N N . LYS A 1 146 ? -6.752 -6.028 5.883 1.00 94.50 146 LYS A N 1
ATOM 1160 C CA . LYS A 1 146 ? -6.256 -7.147 6.687 1.00 94.50 146 LYS A CA 1
ATOM 1161 C C . LYS A 1 146 ? -5.877 -6.629 8.063 1.00 94.50 146 LYS A C 1
ATOM 1163 O O . LYS A 1 146 ? -5.095 -5.682 8.151 1.00 94.50 146 LYS A O 1
ATOM 1168 N N . ILE A 1 147 ? -6.444 -7.215 9.106 1.00 92.06 147 ILE A N 1
ATOM 1169 C CA . ILE A 1 147 ? -6.130 -6.874 10.492 1.00 92.06 147 ILE A CA 1
ATOM 1170 C C . ILE A 1 147 ? -5.709 -8.158 11.190 1.00 92.06 147 ILE A C 1
ATOM 1172 O O . ILE A 1 147 ? -6.492 -9.102 11.250 1.00 92.06 147 ILE A O 1
ATOM 1176 N N . GLU A 1 148 ? -4.476 -8.164 11.676 1.00 88.19 148 GLU A N 1
ATOM 1177 C CA . GLU A 1 148 ? -3.936 -9.195 12.558 1.00 88.19 148 GLU A CA 1
ATOM 1178 C C . GLU A 1 148 ? -4.308 -8.879 14.012 1.00 88.19 148 GLU A C 1
ATOM 1180 O O . GLU A 1 148 ? -4.469 -7.707 14.360 1.00 88.19 148 GLU A O 1
ATOM 1185 N N . GLU A 1 149 ? -4.404 -9.911 14.854 1.00 81.62 149 GLU A N 1
ATOM 1186 C CA . GLU A 1 149 ? -4.663 -9.790 16.300 1.00 81.62 149 GLU A CA 1
ATOM 1187 C C . GLU A 1 149 ? -5.969 -9.038 16.626 1.00 81.62 149 GLU A C 1
ATOM 1189 O O . GLU A 1 149 ? -6.033 -8.183 17.513 1.00 81.62 149 GLU A O 1
ATOM 1194 N N . ILE A 1 150 ? -7.049 -9.361 15.902 1.00 83.88 150 ILE A N 1
ATOM 1195 C CA . ILE A 1 150 ? -8.342 -8.672 16.041 1.00 83.88 150 ILE A CA 1
ATOM 1196 C C . ILE A 1 150 ? -8.962 -8.807 17.440 1.00 83.88 150 ILE A C 1
ATOM 1198 O O . ILE A 1 150 ? -9.764 -7.956 17.826 1.00 83.88 150 ILE A O 1
ATOM 1202 N N . ASP A 1 151 ? -8.594 -9.843 18.201 1.00 80.75 151 ASP A N 1
ATOM 1203 C CA . ASP A 1 151 ? -9.141 -10.120 19.538 1.00 80.75 151 ASP A CA 1
ATOM 1204 C C . ASP A 1 151 ? -8.909 -8.971 20.525 1.00 80.75 151 ASP A C 1
ATOM 1206 O O . ASP A 1 151 ? -9.700 -8.765 21.445 1.00 80.75 151 ASP A O 1
ATOM 1210 N N . GLU A 1 152 ? -7.849 -8.196 20.303 1.00 78.81 152 GLU A N 1
ATOM 1211 C CA . GLU A 1 152 ? -7.447 -7.085 21.160 1.00 78.81 152 GLU A CA 1
ATOM 1212 C C . GLU A 1 152 ? -7.943 -5.719 20.647 1.00 78.81 152 GLU A C 1
ATOM 1214 O O . GLU A 1 152 ? -7.701 -4.678 21.266 1.00 78.81 152 GLU A O 1
ATOM 1219 N N . VAL A 1 153 ? -8.644 -5.685 19.507 1.00 85.31 153 VAL A N 1
ATOM 1220 C CA . VAL A 1 153 ? -9.120 -4.445 18.882 1.00 85.31 153 VAL A CA 1
ATOM 1221 C C . VAL A 1 153 ? -10.538 -4.116 19.360 1.00 85.31 153 VAL A C 1
ATOM 1223 O O . VAL A 1 153 ? -11.479 -4.869 19.092 1.00 85.31 153 VAL A O 1
ATOM 1226 N N . PRO A 1 154 ? -10.761 -2.947 19.993 1.00 89.56 154 PRO A N 1
ATOM 1227 C CA . PRO A 1 154 ? -12.103 -2.529 20.372 1.00 89.56 154 PRO A CA 1
ATOM 1228 C C . PRO A 1 154 ? -13.028 -2.377 19.157 1.00 89.56 154 PRO A C 1
ATOM 1230 O O . PRO A 1 154 ? -12.665 -1.789 18.133 1.00 89.56 154 PRO A O 1
ATOM 1233 N N . ILE A 1 155 ? -14.269 -2.855 19.288 1.00 90.31 155 ILE A N 1
ATOM 1234 C CA . ILE A 1 155 ? -15.262 -2.835 18.201 1.00 90.31 155 ILE A CA 1
ATOM 1235 C C . ILE A 1 155 ? -15.526 -1.406 17.700 1.00 90.31 155 ILE A C 1
ATOM 1237 O O . ILE A 1 155 ? -15.725 -1.210 16.502 1.00 90.31 155 ILE A O 1
ATOM 1241 N N . ASP A 1 156 ? -15.512 -0.394 18.573 1.00 92.69 156 ASP A N 1
ATOM 1242 C CA . ASP A 1 156 ? -15.724 0.999 18.164 1.00 92.69 156 ASP A CA 1
ATOM 1243 C C . ASP A 1 156 ? -14.607 1.508 17.241 1.00 92.69 156 ASP A C 1
ATOM 1245 O O . ASP A 1 156 ? -14.898 2.185 16.253 1.00 92.69 156 ASP A O 1
ATOM 1249 N N . ILE A 1 157 ? -13.354 1.123 17.502 1.00 92.62 157 ILE A N 1
ATOM 1250 C CA . ILE A 1 157 ? -12.199 1.439 16.651 1.00 92.62 157 ILE A CA 1
ATOM 1251 C C . ILE A 1 157 ? -12.329 0.744 15.296 1.00 92.62 157 ILE A C 1
ATOM 1253 O O . ILE A 1 157 ? -12.144 1.384 14.258 1.00 92.62 157 ILE A O 1
ATOM 1257 N N . LEU A 1 158 ? -12.698 -0.540 15.292 1.00 91.81 158 LEU A N 1
ATOM 1258 C CA . LEU A 1 158 ? -12.900 -1.310 14.064 1.00 91.81 158 LEU A CA 1
ATOM 1259 C C . LEU A 1 158 ? -14.000 -0.696 13.187 1.00 91.81 158 LEU A C 1
ATOM 1261 O O . LEU A 1 158 ? -13.805 -0.482 11.989 1.00 91.81 158 LEU A O 1
ATOM 1265 N N . VAL A 1 159 ? -15.148 -0.371 13.786 1.00 93.06 159 VAL A N 1
ATOM 1266 C CA . VAL A 1 159 ? -16.271 0.270 13.089 1.00 93.06 159 VAL A CA 1
ATOM 1267 C C . VAL A 1 159 ? -15.844 1.620 12.519 1.00 93.06 159 VAL A C 1
ATOM 1269 O O . VAL A 1 159 ? -16.111 1.912 11.353 1.00 93.06 159 VAL A O 1
ATOM 1272 N N . GLU A 1 160 ? -15.152 2.433 13.313 1.00 94.56 160 GLU A N 1
ATOM 1273 C CA . GLU A 1 160 ? -14.692 3.753 12.898 1.00 94.56 160 GLU A CA 1
ATOM 1274 C C . GLU A 1 160 ? -13.666 3.688 11.748 1.00 94.56 160 GLU A C 1
ATOM 1276 O O . GLU A 1 160 ? -13.687 4.538 10.848 1.00 94.56 160 GLU A O 1
ATOM 1281 N N . LEU A 1 161 ? -12.795 2.675 11.741 1.00 93.31 161 LEU A N 1
ATOM 1282 C CA . LEU A 1 161 ? -11.847 2.415 10.659 1.00 93.31 161 LEU A CA 1
ATOM 1283 C C . LEU A 1 161 ? -12.569 2.030 9.360 1.00 93.31 161 LEU A C 1
ATOM 1285 O O . LEU A 1 161 ? -12.345 2.656 8.321 1.00 93.31 161 LEU A O 1
ATOM 1289 N N . ILE A 1 162 ? -13.464 1.039 9.429 1.00 92.56 162 ILE A N 1
ATOM 1290 C CA . ILE A 1 162 ? -14.193 0.509 8.266 1.00 92.56 162 ILE A CA 1
ATOM 1291 C C . ILE A 1 162 ? -15.088 1.587 7.644 1.00 92.56 162 ILE A C 1
ATOM 1293 O O . ILE A 1 162 ? -15.127 1.730 6.424 1.00 92.56 162 ILE A O 1
ATOM 1297 N N . GLN A 1 163 ? -15.749 2.418 8.457 1.00 91.75 163 GLN A N 1
ATOM 1298 C CA . GLN A 1 163 ? -16.559 3.541 7.964 1.00 91.75 163 GLN A CA 1
ATOM 1299 C C . GLN A 1 163 ? -15.752 4.556 7.133 1.00 91.75 163 GLN A C 1
ATOM 1301 O O . GLN A 1 163 ? -16.316 5.253 6.282 1.00 91.75 163 GLN A O 1
ATOM 1306 N N . GLY A 1 164 ? -14.435 4.643 7.352 1.00 87.38 164 GLY A N 1
ATOM 1307 C CA . GLY A 1 164 ? -13.529 5.471 6.556 1.00 87.38 164 GLY A CA 1
ATOM 1308 C C . GLY A 1 164 ? -13.229 4.917 5.156 1.00 87.38 164 GLY A C 1
ATOM 1309 O O . GLY A 1 164 ? -12.832 5.685 4.277 1.00 87.38 164 GLY A O 1
ATOM 1310 N N . MET A 1 165 ? -13.443 3.619 4.918 1.00 92.00 165 MET A N 1
ATOM 1311 C CA . MET A 1 165 ? -13.032 2.899 3.705 1.00 92.00 165 MET A CA 1
ATOM 1312 C C . MET A 1 165 ? -14.242 2.496 2.858 1.00 92.00 165 MET A C 1
ATOM 1314 O O . MET A 1 165 ? -14.761 1.388 2.941 1.00 92.00 165 MET A O 1
ATOM 1318 N N . ARG A 1 166 ? -14.703 3.408 1.997 1.00 89.50 166 ARG A N 1
ATOM 1319 C CA . ARG A 1 166 ? -15.944 3.216 1.218 1.00 89.50 166 ARG A CA 1
ATOM 1320 C C . ARG A 1 166 ? -15.846 2.207 0.071 1.00 89.50 166 ARG A C 1
ATOM 1322 O O . ARG A 1 166 ? -16.880 1.795 -0.439 1.00 89.50 166 ARG A O 1
ATOM 1329 N N . ASN A 1 167 ? -14.634 1.847 -0.343 1.00 94.44 167 ASN A N 1
ATOM 1330 C CA . ASN A 1 167 ? -14.391 0.946 -1.473 1.00 94.44 167 ASN A CA 1
ATOM 1331 C C . ASN A 1 167 ? -14.063 -0.483 -1.027 1.00 94.44 167 ASN A C 1
ATOM 1333 O O . ASN A 1 167 ? -13.644 -1.288 -1.852 1.00 94.44 167 ASN A O 1
ATOM 1337 N N . LEU A 1 168 ? -14.215 -0.788 0.263 1.00 95.38 168 LEU A N 1
ATOM 1338 C CA . LEU A 1 168 ? -13.826 -2.072 0.820 1.00 95.38 168 LEU A CA 1
ATOM 1339 C C . LEU A 1 168 ? -14.661 -3.208 0.209 1.00 95.38 168 LEU A C 1
ATOM 1341 O O . LEU A 1 168 ? -15.886 -3.219 0.326 1.00 95.38 168 LEU A O 1
ATOM 1345 N N . THR A 1 169 ? -13.990 -4.166 -0.427 1.00 96.06 169 THR A N 1
ATOM 1346 C CA . THR A 1 169 ? -14.589 -5.364 -1.035 1.00 96.06 169 THR A CA 1
ATOM 1347 C C . THR A 1 169 ? -14.187 -6.647 -0.318 1.00 96.06 169 THR A C 1
ATOM 1349 O O . THR A 1 169 ? -14.930 -7.622 -0.369 1.00 96.06 169 THR A O 1
ATOM 1352 N N . SER A 1 170 ? -13.022 -6.661 0.334 1.00 95.81 170 SER A N 1
ATOM 1353 C CA . SER A 1 170 ? -12.508 -7.809 1.080 1.00 95.81 170 SER A CA 1
ATOM 1354 C C . SER A 1 170 ? -12.050 -7.384 2.469 1.00 95.81 170 SER A C 1
ATOM 1356 O O . SER A 1 170 ? -11.303 -6.415 2.619 1.00 95.81 170 SER A O 1
ATOM 1358 N N . LEU A 1 171 ? -12.488 -8.121 3.484 1.00 95.19 171 LEU A N 1
ATOM 1359 C CA . LEU A 1 171 ? -12.121 -7.907 4.876 1.00 95.19 171 LEU A CA 1
ATOM 1360 C C . LEU A 1 171 ? -11.589 -9.221 5.442 1.00 95.19 171 LEU A C 1
ATOM 1362 O O . LEU A 1 171 ? -12.315 -10.212 5.475 1.00 95.19 171 LEU A O 1
ATOM 1366 N N . HIS A 1 172 ? -10.336 -9.209 5.883 1.00 93.00 172 HIS A N 1
ATOM 1367 C CA . HIS A 1 172 ? -9.693 -10.337 6.543 1.00 93.00 172 HIS A CA 1
ATOM 1368 C C . HIS A 1 172 ? -9.363 -9.926 7.974 1.00 93.00 172 HIS A C 1
ATOM 1370 O O . HIS A 1 172 ? -8.639 -8.954 8.197 1.00 93.00 172 HIS A O 1
ATOM 1376 N N . LEU A 1 173 ? -9.949 -10.639 8.926 1.00 90.75 173 LEU A N 1
ATOM 1377 C CA . LEU A 1 173 ? -9.741 -10.438 10.351 1.00 90.75 173 LEU A CA 1
ATOM 1378 C C . LEU A 1 173 ? -9.111 -11.722 10.875 1.00 90.75 173 LEU A C 1
ATOM 1380 O O . LEU A 1 173 ? -9.752 -12.771 10.804 1.00 90.75 173 LEU A O 1
ATOM 1384 N N . PHE A 1 174 ? -7.871 -11.629 11.333 1.00 85.50 174 PHE A N 1
ATOM 1385 C CA . PHE A 1 174 ? -7.104 -12.746 11.871 1.00 85.50 174 PHE A CA 1
ATOM 1386 C C . PHE A 1 174 ? -7.016 -12.601 13.390 1.00 85.50 174 PHE A C 1
ATOM 1388 O O . PHE A 1 174 ? -6.860 -11.490 13.908 1.00 85.50 174 PHE A O 1
ATOM 1395 N N . GLY A 1 175 ? -7.186 -13.710 14.104 1.00 75.06 175 GLY A N 1
ATOM 1396 C CA . GLY A 1 175 ? -7.325 -13.736 15.557 1.00 75.06 175 GLY A CA 1
ATOM 1397 C C . GLY A 1 175 ? -7.557 -15.147 16.093 1.00 75.06 175 GLY A C 1
ATOM 1398 O O . GLY A 1 175 ? -8.097 -16.016 15.410 1.00 75.06 175 GLY A O 1
ATOM 1399 N N . GLY A 1 176 ? -7.175 -15.354 17.347 1.00 60.75 176 GLY A N 1
ATOM 1400 C CA . GLY A 1 176 ? -7.347 -16.586 18.098 1.00 60.75 176 GLY A CA 1
ATOM 1401 C C . GLY A 1 176 ? -6.035 -17.301 18.418 1.00 60.75 176 GLY A C 1
ATOM 1402 O O . GLY A 1 176 ? -5.060 -17.275 17.676 1.00 60.75 176 GLY A O 1
ATOM 1403 N N . GLU A 1 177 ? -6.043 -18.038 19.531 1.00 52.88 177 GLU A N 1
ATOM 1404 C CA . GLU A 1 177 ? -4.921 -18.829 20.075 1.00 52.88 177 GLU A CA 1
ATOM 1405 C C . GLU A 1 177 ? -4.478 -20.012 19.172 1.00 52.88 177 GLU A C 1
ATOM 1407 O O . GLU A 1 177 ? -3.586 -20.783 19.528 1.00 52.88 177 GLU A O 1
ATOM 1412 N N . LYS A 1 178 ? -5.127 -20.197 18.014 1.00 52.88 178 LYS A N 1
ATOM 1413 C CA . LYS A 1 178 ? -4.860 -21.248 17.023 1.00 52.88 178 LYS A CA 1
ATOM 1414 C C . LYS A 1 178 ? -5.182 -20.747 15.616 1.00 52.88 178 LYS A C 1
ATOM 1416 O O . LYS A 1 178 ? -6.174 -21.181 15.035 1.00 52.88 178 LYS A O 1
ATOM 1421 N N . ASP A 1 179 ? -4.361 -19.861 15.076 1.00 54.03 179 ASP A N 1
ATOM 1422 C CA . ASP A 1 179 ? -4.429 -19.518 13.653 1.00 54.03 179 ASP A CA 1
ATOM 1423 C C . ASP A 1 179 ? -3.312 -20.267 12.897 1.00 54.03 179 ASP A C 1
ATOM 1425 O O . ASP A 1 179 ? -2.184 -20.331 13.402 1.00 54.03 179 ASP A O 1
ATOM 1429 N N . PRO A 1 180 ? -3.566 -20.851 11.709 1.00 51.50 180 PRO A N 1
ATOM 1430 C CA . PRO A 1 180 ? -2.507 -20.973 10.714 1.00 51.50 180 PRO A CA 1
ATOM 1431 C C . PRO A 1 180 ? -1.949 -19.565 10.495 1.00 51.50 180 PRO A C 1
ATOM 1433 O O . PRO A 1 180 ? -2.715 -18.619 10.312 1.00 51.50 180 PRO A O 1
ATOM 1436 N N . HIS A 1 181 ? -0.631 -19.396 10.600 1.00 59.75 181 HIS A N 1
ATOM 1437 C CA . HIS A 1 181 ? 0.004 -18.080 10.501 1.00 59.75 181 HIS A CA 1
ATOM 1438 C C . HIS A 1 181 ? -0.547 -17.311 9.286 1.00 59.75 181 HIS A C 1
ATOM 1440 O O . HIS A 1 181 ? -0.747 -17.903 8.230 1.00 59.75 181 HIS A O 1
ATOM 1446 N N . ALA A 1 182 ? -0.752 -15.993 9.379 1.00 60.84 182 ALA A N 1
ATOM 1447 C CA . ALA A 1 182 ? -1.187 -15.170 8.240 1.00 60.84 182 ALA A CA 1
ATOM 1448 C C . ALA A 1 182 ? -0.338 -15.395 6.965 1.00 60.84 182 ALA A C 1
ATOM 1450 O O . ALA A 1 182 ? -0.822 -15.254 5.842 1.00 60.84 182 ALA A O 1
ATOM 1451 N N . GLU A 1 183 ? 0.922 -15.810 7.137 1.00 63.50 183 GLU A N 1
ATOM 1452 C CA . GLU A 1 183 ? 1.794 -16.293 6.065 1.00 63.50 183 GLU A CA 1
ATOM 1453 C C . GLU A 1 183 ? 1.309 -17.601 5.413 1.00 63.50 183 GLU A C 1
ATOM 1455 O O . GLU A 1 183 ? 1.340 -17.699 4.191 1.00 63.50 183 GLU A O 1
ATOM 1460 N N . GLU A 1 184 ? 0.835 -18.593 6.174 1.00 65.94 184 GLU A N 1
ATOM 1461 C CA . GLU A 1 184 ? 0.210 -19.821 5.653 1.00 65.94 184 GLU A CA 1
ATOM 1462 C C . GLU A 1 184 ? -1.066 -19.505 4.867 1.00 65.94 184 GLU A C 1
ATOM 1464 O O . GLU A 1 184 ? -1.213 -19.986 3.747 1.00 65.94 184 GLU A O 1
ATOM 1469 N N . TYR A 1 185 ? -1.931 -18.618 5.374 1.00 69.19 185 TYR A N 1
ATOM 1470 C CA . TYR A 1 185 ? -3.112 -18.175 4.623 1.00 69.19 185 TYR A CA 1
ATOM 1471 C C . TYR A 1 185 ? -2.738 -17.473 3.307 1.00 69.19 185 TYR A C 1
ATOM 1473 O O . TYR A 1 185 ? -3.340 -17.739 2.263 1.00 69.19 185 TYR A O 1
ATOM 1481 N N . GLU A 1 186 ? -1.742 -16.577 3.322 1.00 69.19 186 GLU A N 1
ATOM 1482 C CA . GLU A 1 186 ? -1.270 -15.942 2.088 1.00 69.19 186 GLU A CA 1
ATOM 1483 C C . GLU A 1 186 ? -0.641 -16.946 1.126 1.00 69.19 186 GLU A C 1
ATOM 1485 O O . GLU A 1 186 ? -0.907 -16.865 -0.072 1.00 69.19 186 GLU A O 1
ATOM 1490 N N . ASN A 1 187 ? 0.140 -17.905 1.622 1.00 73.81 187 ASN A N 1
ATOM 1491 C CA . ASN A 1 187 ? 0.729 -18.956 0.798 1.00 73.81 187 ASN A CA 1
ATOM 1492 C C . ASN A 1 187 ? -0.352 -19.828 0.150 1.00 73.81 187 ASN A C 1
ATOM 1494 O O . ASN A 1 187 ? -0.302 -20.046 -1.060 1.00 73.81 187 ASN A O 1
ATOM 1498 N N . ASP A 1 188 ? -1.371 -20.239 0.904 1.00 76.75 188 ASP A N 1
ATOM 1499 C CA . ASP A 1 188 ? -2.501 -21.017 0.391 1.00 76.75 188 ASP A CA 1
ATOM 1500 C C . ASP A 1 188 ? -3.306 -20.224 -0.644 1.00 76.75 188 ASP A C 1
ATOM 1502 O O . ASP A 1 188 ? -3.680 -20.747 -1.698 1.00 76.75 188 ASP A O 1
ATOM 1506 N N . ARG A 1 189 ? -3.526 -18.926 -0.403 1.00 76.44 189 ARG A N 1
ATOM 1507 C CA . ARG A 1 189 ? -4.205 -18.040 -1.357 1.00 76.44 189 ARG A CA 1
ATOM 1508 C C . ARG A 1 189 ? -3.397 -17.858 -2.643 1.00 76.44 189 ARG A C 1
ATOM 1510 O O . ARG A 1 189 ? -3.968 -17.892 -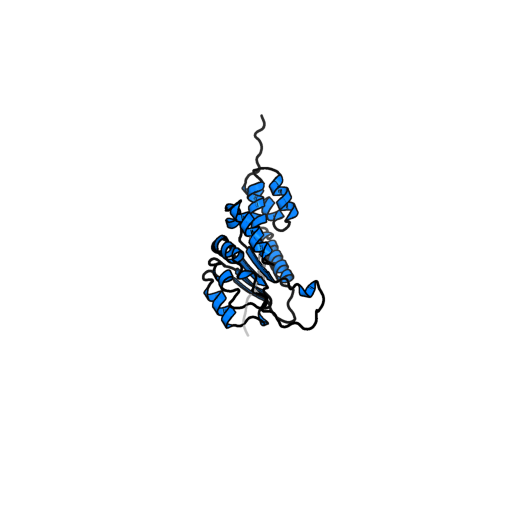3.734 1.00 76.44 189 ARG A O 1
ATOM 1517 N N . LEU A 1 190 ? -2.085 -17.648 -2.530 1.00 74.44 190 LEU A N 1
ATOM 1518 C CA . LEU A 1 190 ? -1.177 -17.523 -3.674 1.00 74.44 190 LEU A CA 1
ATOM 1519 C C . LEU A 1 190 ? -1.100 -18.833 -4.465 1.00 74.44 190 LEU A C 1
ATOM 1521 O O . LEU A 1 190 ? -1.086 -18.796 -5.696 1.00 74.44 190 LEU A O 1
ATOM 1525 N N . GLN A 1 191 ? -1.117 -19.976 -3.781 1.00 73.12 191 GLN A N 1
ATOM 1526 C CA . GLN A 1 191 ? -1.159 -21.293 -4.407 1.00 73.12 191 GLN A CA 1
ATOM 1527 C C . GLN A 1 191 ? -2.471 -21.503 -5.176 1.00 73.12 191 GLN A C 1
ATOM 1529 O O . GLN A 1 191 ? -2.439 -21.852 -6.354 1.00 73.12 191 GLN A O 1
ATOM 1534 N N . LEU A 1 192 ? -3.615 -21.171 -4.569 1.00 72.19 192 LEU A N 1
ATOM 1535 C CA . LEU A 1 192 ? -4.931 -21.263 -5.211 1.00 72.19 192 LEU A CA 1
ATOM 1536 C C . LEU A 1 192 ? -5.025 -20.393 -6.479 1.00 72.19 192 LEU A C 1
ATOM 1538 O O . LEU A 1 192 ? -5.622 -20.789 -7.485 1.00 72.19 192 LEU A O 1
ATOM 1542 N N . LEU A 1 193 ? -4.414 -19.205 -6.449 1.00 64.81 193 LEU A N 1
ATOM 1543 C CA . LEU A 1 193 ? -4.322 -18.318 -7.609 1.00 64.81 193 LEU A CA 1
ATOM 1544 C C . LEU A 1 193 ? -3.489 -18.942 -8.735 1.00 64.81 193 LEU A C 1
ATOM 1546 O O . LEU A 1 193 ? -3.940 -18.906 -9.877 1.00 64.81 193 LEU A O 1
ATOM 1550 N N . ARG A 1 194 ? -2.334 -19.553 -8.424 1.00 68.19 194 ARG A N 1
ATOM 1551 C CA . ARG A 1 194 ? -1.484 -20.251 -9.410 1.00 68.19 194 ARG A CA 1
ATOM 1552 C C . ARG A 1 194 ? -2.183 -21.460 -10.030 1.00 68.19 194 ARG A C 1
ATOM 1554 O O . ARG A 1 194 ? -2.093 -21.658 -11.239 1.00 68.19 194 ARG A O 1
ATOM 1561 N N . ASP A 1 195 ? -2.919 -22.230 -9.235 1.00 67.38 195 ASP A N 1
ATOM 1562 C CA . ASP A 1 195 ? -3.645 -23.411 -9.719 1.00 67.38 195 ASP A CA 1
ATOM 1563 C C . ASP A 1 195 ? -4.810 -23.025 -10.647 1.00 67.38 195 ASP A C 1
ATOM 1565 O O . ASP A 1 195 ? -5.121 -23.734 -11.606 1.00 67.38 195 ASP A O 1
ATOM 1569 N N . THR A 1 196 ? -5.414 -21.855 -10.420 1.00 57.97 196 THR A N 1
ATOM 1570 C CA . THR A 1 196 ? -6.488 -21.323 -11.271 1.00 57.97 196 THR A CA 1
ATOM 1571 C C . THR A 1 196 ? -5.960 -20.820 -12.622 1.00 57.97 196 THR A C 1
ATOM 1573 O O . THR A 1 196 ? -6.635 -20.985 -13.638 1.00 57.97 196 THR A O 1
ATOM 1576 N N . THR A 1 197 ? -4.751 -20.250 -12.679 1.00 53.47 197 THR A N 1
ATOM 1577 C CA . THR A 1 197 ? -4.097 -19.846 -13.941 1.00 53.47 197 THR A CA 1
ATOM 1578 C C . THR A 1 197 ? -3.392 -20.992 -14.670 1.00 53.47 197 THR A C 1
ATOM 1580 O O . THR A 1 197 ? -3.152 -20.875 -15.871 1.00 53.47 197 THR A O 1
ATOM 1583 N N . ALA A 1 198 ? -3.087 -22.102 -13.991 1.00 46.03 198 ALA A N 1
ATOM 1584 C CA . ALA A 1 198 ? -2.455 -23.285 -14.581 1.00 46.03 198 ALA A CA 1
ATOM 1585 C C . ALA A 1 198 ? -3.444 -24.290 -15.203 1.00 46.03 198 ALA A C 1
ATOM 1587 O O . ALA A 1 198 ? -3.010 -25.249 -15.846 1.00 46.03 198 ALA A O 1
ATOM 1588 N N . ALA A 1 199 ? -4.759 -24.091 -15.057 1.00 38.09 199 ALA A N 1
ATOM 1589 C CA . ALA A 1 199 ? -5.743 -24.902 -15.764 1.00 38.09 199 ALA A CA 1
ATOM 1590 C C . ALA A 1 199 ? -5.609 -24.654 -17.283 1.00 38.09 199 ALA A C 1
ATOM 1592 O O . ALA A 1 199 ? -5.874 -23.541 -17.749 1.00 38.09 199 ALA A O 1
ATOM 1593 N N . PRO A 1 200 ? -5.216 -25.658 -18.093 1.00 42.22 200 PRO A N 1
ATOM 1594 C CA . PRO A 1 200 ? -5.261 -25.501 -19.532 1.00 42.22 200 PRO A CA 1
ATOM 1595 C C . PRO A 1 200 ? -6.727 -25.334 -19.921 1.00 42.22 200 PRO A C 1
ATOM 1597 O O . PRO A 1 200 ? -7.591 -26.027 -19.383 1.00 42.22 200 PRO A O 1
ATOM 1600 N N . ASN A 1 201 ? -6.997 -24.440 -20.873 1.00 47.88 201 ASN A N 1
ATOM 1601 C CA . ASN A 1 201 ? -8.268 -24.365 -21.590 1.00 47.88 201 ASN A CA 1
ATOM 1602 C C . ASN A 1 201 ? -8.583 -25.733 -22.225 1.00 47.88 201 ASN A C 1
ATOM 1604 O O . ASN A 1 201 ? -8.296 -25.980 -23.394 1.00 47.88 201 ASN A O 1
ATOM 1608 N N . GLY A 1 202 ? -9.149 -26.638 -21.437 1.00 37.25 202 GLY A N 1
ATOM 1609 C CA . GLY A 1 202 ? -9.727 -27.895 -21.861 1.00 37.25 202 GLY A CA 1
ATOM 1610 C C . GLY A 1 202 ? -11.225 -27.689 -21.926 1.00 37.25 202 GLY A C 1
ATOM 1611 O O . GLY A 1 202 ? -11.905 -27.728 -20.904 1.00 37.25 202 GLY A O 1
ATOM 1612 N N . ALA A 1 203 ? -11.730 -27.427 -23.129 1.00 37.56 203 ALA A N 1
ATOM 1613 C CA . ALA A 1 203 ? -13.155 -27.502 -23.409 1.00 37.56 203 ALA A CA 1
ATOM 1614 C C . ALA A 1 203 ? -13.726 -28.828 -22.859 1.00 37.56 203 ALA A C 1
ATOM 1616 O O . ALA A 1 203 ? -13.038 -29.851 -22.929 1.00 37.56 203 ALA A O 1
ATOM 1617 N N . PRO A 1 204 ? -14.971 -28.863 -22.349 1.00 35.53 204 PRO A N 1
ATOM 1618 C CA . PRO A 1 204 ? -15.588 -30.126 -21.993 1.00 35.53 204 PRO A CA 1
ATOM 1619 C C . PRO A 1 204 ? -15.887 -30.879 -23.294 1.00 35.53 204 PRO A C 1
ATOM 1621 O O . PRO A 1 204 ? -16.845 -30.559 -23.997 1.00 35.53 204 PRO A O 1
ATOM 1624 N N . SER A 1 205 ? -15.051 -31.861 -23.637 1.00 33.91 205 SER A N 1
ATOM 1625 C CA . SER A 1 205 ? -15.385 -32.843 -24.666 1.00 33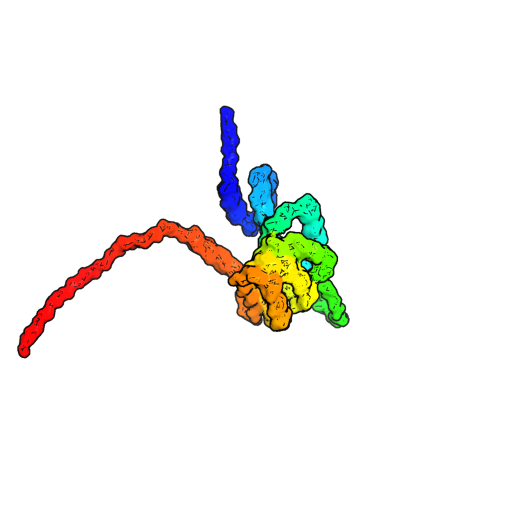.91 205 SER A CA 1
ATOM 1626 C C . SER A 1 205 ? -16.568 -33.670 -24.177 1.00 33.91 205 SER A C 1
ATOM 1628 O O . SER A 1 205 ? -16.467 -34.442 -23.224 1.00 33.91 205 SER A O 1
ATOM 1630 N N . ALA A 1 206 ? -17.704 -33.468 -24.834 1.00 43.53 206 ALA A N 1
ATOM 1631 C CA . ALA A 1 206 ? -18.824 -34.388 -24.820 1.00 43.53 206 ALA A CA 1
ATOM 1632 C C . ALA A 1 206 ? -18.394 -35.726 -25.438 1.00 43.53 206 ALA A C 1
ATOM 1634 O O . ALA A 1 206 ? -17.805 -35.698 -26.508 1.00 43.53 206 ALA A O 1
ATOM 1635 N N . GLU A 1 207 ? -18.706 -36.841 -24.771 1.00 31.02 207 GLU A N 1
ATOM 1636 C CA . GLU A 1 207 ? -18.868 -38.225 -25.276 1.00 31.02 207 GLU A CA 1
ATOM 1637 C C . GLU A 1 207 ? -18.932 -39.147 -24.030 1.00 31.02 207 GLU A C 1
ATOM 1639 O O . GLU A 1 207 ? -18.151 -38.973 -23.104 1.00 31.02 207 GLU A O 1
ATOM 1644 N N . THR A 1 208 ? -19.798 -40.141 -23.830 1.00 32.19 208 THR A N 1
ATOM 1645 C CA . THR A 1 208 ? -20.942 -40.696 -24.559 1.00 3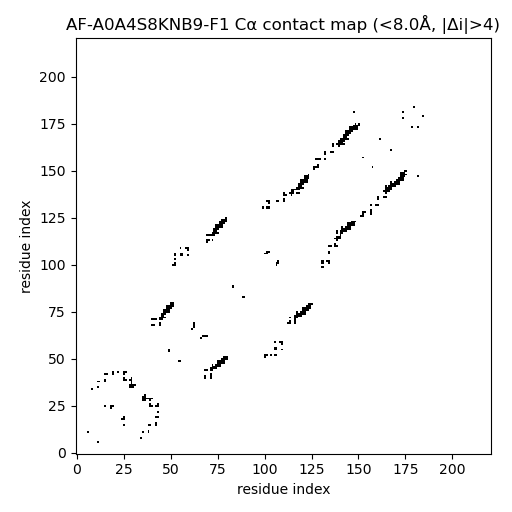2.19 208 THR A CA 1
ATOM 1646 C C . THR A 1 208 ? -21.738 -41.509 -23.534 1.00 32.19 208 THR A C 1
ATOM 1648 O O . THR A 1 208 ? -21.200 -42.414 -22.896 1.00 32.19 208 THR A O 1
ATOM 1651 N N . THR A 1 209 ? -23.025 -41.209 -23.362 1.00 35.00 209 THR A N 1
ATOM 1652 C CA . THR A 1 209 ? -23.939 -42.010 -22.538 1.00 35.00 209 THR A CA 1
ATOM 1653 C C . THR A 1 209 ? -24.203 -43.346 -23.230 1.00 35.00 209 THR A C 1
ATOM 1655 O O . THR A 1 209 ? -24.972 -43.409 -24.191 1.00 35.00 209 THR A O 1
ATOM 1658 N N . ASN A 1 210 ? -23.600 -44.429 -22.735 1.00 34.72 210 ASN A N 1
ATOM 1659 C CA . ASN A 1 210 ? -23.962 -45.777 -23.162 1.00 34.72 210 ASN A CA 1
ATOM 1660 C C . ASN A 1 210 ? -25.341 -46.149 -22.604 1.00 34.72 210 ASN A C 1
ATOM 1662 O O . ASN A 1 210 ? -25.542 -46.398 -21.418 1.00 34.72 210 ASN A O 1
ATOM 1666 N N . ARG A 1 211 ? -26.298 -46.142 -23.528 1.00 30.88 211 ARG A N 1
ATOM 1667 C CA . ARG A 1 211 ? -27.709 -46.487 -23.390 1.00 30.88 211 ARG A CA 1
ATOM 1668 C C . ARG A 1 211 ? -27.842 -48.014 -23.293 1.00 30.88 211 ARG A C 1
ATOM 1670 O O . ARG A 1 211 ? -27.563 -48.710 -24.264 1.00 30.88 211 ARG A O 1
ATOM 1677 N N . ALA A 1 212 ? -28.291 -48.539 -22.155 1.00 37.41 212 ALA A N 1
ATOM 1678 C CA . ALA A 1 212 ? -28.799 -49.912 -22.078 1.00 37.41 212 ALA A CA 1
ATOM 1679 C C . ALA A 1 212 ? -30.246 -49.948 -22.619 1.00 37.41 212 ALA A C 1
ATOM 1681 O O . ALA A 1 212 ? -31.034 -49.062 -22.269 1.00 37.41 212 ALA A O 1
ATOM 1682 N N . PRO A 1 213 ? -30.629 -50.914 -23.475 1.00 36.78 213 PRO A N 1
ATOM 1683 C CA . PRO A 1 213 ? -31.988 -50.992 -23.989 1.00 36.78 213 PRO A CA 1
ATOM 1684 C C . PRO A 1 213 ? -32.912 -51.655 -22.960 1.00 36.78 213 PRO A C 1
ATOM 1686 O O . PRO A 1 213 ? -32.685 -52.781 -22.522 1.00 36.78 213 PRO A O 1
ATOM 1689 N N . VAL A 1 214 ? -33.982 -50.948 -22.601 1.00 40.62 214 VAL A N 1
ATOM 1690 C CA . VAL A 1 214 ? -35.132 -51.493 -21.873 1.00 40.62 214 VAL A CA 1
ATOM 1691 C C . VAL A 1 214 ? -35.976 -52.300 -22.864 1.00 40.62 214 VAL A C 1
ATOM 1693 O O . VAL A 1 214 ? -36.501 -51.744 -23.828 1.00 40.62 214 VAL A O 1
ATOM 1696 N N . GLY A 1 215 ? -36.071 -53.612 -22.642 1.00 34.03 215 GLY A N 1
ATOM 1697 C CA . GLY A 1 215 ? -37.017 -54.509 -23.316 1.00 34.03 215 GLY A CA 1
ATOM 1698 C C . GLY A 1 215 ? -38.400 -54.499 -22.639 1.00 34.03 215 GLY A C 1
ATOM 1699 O O . GLY A 1 215 ? -38.494 -54.130 -21.469 1.00 34.03 215 GLY A O 1
ATOM 1700 N N . PRO A 1 216 ? -39.478 -54.849 -23.366 1.00 40.88 216 PRO A N 1
ATOM 1701 C CA . PRO A 1 216 ? -40.822 -54.325 -23.130 1.00 40.88 216 PRO A CA 1
ATOM 1702 C C . PRO A 1 216 ? -41.675 -55.135 -22.144 1.00 40.88 216 PRO A C 1
ATOM 1704 O O . PRO A 1 216 ? -41.461 -56.319 -21.905 1.00 40.88 216 PRO A O 1
ATOM 1707 N N . ALA A 1 217 ? -42.709 -54.461 -21.638 1.00 41.03 217 ALA A N 1
ATOM 1708 C CA . ALA A 1 217 ? -43.778 -54.998 -20.807 1.00 41.03 217 ALA A CA 1
ATOM 1709 C C . ALA A 1 217 ? -44.836 -55.804 -21.597 1.00 41.03 217 ALA A C 1
ATOM 1711 O O . ALA A 1 217 ? -45.334 -55.338 -22.622 1.00 41.03 217 ALA A O 1
ATOM 1712 N N . GLN A 1 218 ? -45.253 -56.945 -21.037 1.00 35.97 218 GLN A N 1
ATOM 1713 C CA . GLN A 1 218 ? -46.543 -57.654 -21.204 1.00 35.97 218 GLN A CA 1
ATOM 1714 C C . GLN A 1 218 ? -46.723 -58.448 -19.879 1.00 35.97 218 GLN A C 1
ATOM 1716 O O . GLN A 1 218 ? -45.789 -59.147 -19.504 1.00 35.97 218 GLN A O 1
ATOM 1721 N N . VAL A 1 219 ? -47.689 -58.259 -18.967 1.00 38.16 219 VAL A N 1
ATOM 1722 C CA . VAL A 1 219 ? -49.172 -58.245 -18.974 1.00 38.16 219 VAL A CA 1
ATOM 1723 C C . VAL A 1 219 ? -49.825 -59.633 -19.152 1.00 38.16 219 VAL A C 1
ATOM 1725 O O . VAL A 1 219 ? -49.794 -60.182 -20.245 1.00 38.16 219 VAL A O 1
ATOM 1728 N N . SER A 1 220 ? -50.534 -60.051 -18.083 1.00 35.41 220 SER A N 1
ATOM 1729 C CA . SER A 1 220 ? -51.623 -61.060 -17.948 1.00 35.41 220 SER A CA 1
ATOM 1730 C C . SER A 1 220 ? -51.237 -62.548 -18.042 1.00 35.41 220 SER A C 1
ATOM 1732 O O . SER A 1 220 ? -50.381 -62.904 -18.839 1.00 35.41 220 SER A O 1
ATOM 1734 N N . SER A 1 221 ? -51.790 -63.481 -17.254 1.00 38.09 221 SER A N 1
ATOM 1735 C CA . SER A 1 221 ? -53.083 -63.569 -16.543 1.00 38.09 221 SER A CA 1
ATOM 1736 C C . SER A 1 221 ? -52.963 -64.313 -15.213 1.00 38.09 221 SER A C 1
ATOM 1738 O O . SER A 1 221 ? -52.009 -65.107 -15.070 1.00 38.09 221 SER A O 1
#